Protein AF-A0A1X0NMA4-F1 (afdb_monomer)

Nearest PDB structures (foldseek):
  2ly4-assembly1_A  TM=5.877E-01  e=9.486E-01  Homo sapiens
  5jgh-assembly1_A  TM=3.731E-01  e=4.066E-01  Saccharomyces cerevisiae S288C
  1wz6-assembly1_A  TM=6.065E-01  e=4.879E+00  Mus musculus

Structure (mmCIF, N/CA/C/O backbone):
data_AF-A0A1X0NMA4-F1
#
_entry.id   AF-A0A1X0NMA4-F1
#
loop_
_atom_site.group_PDB
_atom_site.id
_atom_site.type_symbol
_atom_site.label_atom_id
_atom_site.label_alt_id
_atom_site.label_comp_id
_atom_site.label_asym_id
_atom_site.label_entity_id
_atom_site.label_seq_id
_atom_site.pdbx_PDB_ins_code
_atom_site.Cartn_x
_atom_site.Cartn_y
_atom_site.Cartn_z
_atom_site.occupancy
_atom_site.B_iso_or_equiv
_atom_site.auth_seq_id
_atom_site.auth_comp_id
_atom_site.auth_asym_id
_atom_site.auth_atom_id
_atom_site.pdbx_PDB_model_num
ATOM 1 N N . MET A 1 1 ? 23.410 25.773 -14.327 1.00 37.97 1 MET A N 1
ATOM 2 C CA . MET A 1 1 ? 23.371 25.741 -12.846 1.00 37.97 1 MET A CA 1
ATOM 3 C C . MET A 1 1 ? 21.932 25.473 -12.407 1.00 37.97 1 MET A C 1
ATOM 5 O O . MET A 1 1 ? 21.106 26.371 -12.487 1.00 37.97 1 MET A O 1
ATOM 9 N N . LEU A 1 2 ? 21.582 24.228 -12.065 1.00 38.81 2 LEU A N 1
ATOM 10 C CA . LEU A 1 2 ? 20.198 23.849 -11.746 1.00 38.81 2 LEU A CA 1
ATOM 11 C C . LEU A 1 2 ? 19.886 24.151 -10.273 1.00 38.81 2 LEU A C 1
ATOM 13 O O . LEU A 1 2 ? 20.413 23.504 -9.370 1.00 38.81 2 LEU A O 1
ATOM 17 N N . HIS A 1 3 ? 19.019 25.134 -10.025 1.00 36.06 3 HIS A N 1
ATOM 18 C CA . HIS A 1 3 ? 18.505 25.430 -8.690 1.00 36.06 3 HIS A CA 1
ATOM 19 C C . HIS A 1 3 ? 17.415 24.420 -8.313 1.00 36.06 3 HIS A C 1
ATOM 21 O O . HIS A 1 3 ? 16.258 24.543 -8.711 1.00 36.06 3 HIS A O 1
ATOM 27 N N . ILE A 1 4 ? 17.790 23.417 -7.518 1.00 45.12 4 ILE A N 1
ATOM 28 C CA . ILE A 1 4 ? 16.853 22.479 -6.895 1.00 45.12 4 ILE A CA 1
ATOM 29 C C . ILE A 1 4 ? 16.078 23.243 -5.813 1.00 45.12 4 ILE A C 1
ATOM 31 O O . ILE A 1 4 ? 16.543 23.421 -4.686 1.00 45.12 4 ILE A O 1
ATOM 35 N N . THR A 1 5 ? 14.886 23.725 -6.151 1.00 49.62 5 THR A N 1
ATOM 36 C CA . THR A 1 5 ? 13.964 24.348 -5.196 1.00 49.62 5 THR A CA 1
ATOM 37 C C . THR A 1 5 ? 13.186 23.261 -4.455 1.00 49.62 5 THR A C 1
ATOM 39 O O . THR A 1 5 ? 12.035 22.954 -4.751 1.00 49.62 5 THR A O 1
ATOM 42 N N . LEU A 1 6 ? 13.830 22.643 -3.458 1.00 47.62 6 LEU A N 1
ATOM 43 C CA . LEU A 1 6 ? 13.111 21.829 -2.475 1.00 47.62 6 LEU A CA 1
ATOM 44 C C . LEU A 1 6 ? 12.058 22.703 -1.764 1.00 47.62 6 LEU A C 1
ATOM 46 O O . LEU A 1 6 ? 12.319 23.885 -1.521 1.00 47.62 6 LEU A O 1
ATOM 50 N N . PRO A 1 7 ? 10.890 22.150 -1.383 1.00 51.78 7 PRO A N 1
ATOM 51 C CA . PRO A 1 7 ? 9.814 22.910 -0.757 1.00 51.78 7 PRO A CA 1
ATOM 52 C C . PRO A 1 7 ? 10.322 23.707 0.456 1.00 51.78 7 PRO A C 1
ATOM 54 O O . PRO A 1 7 ? 10.651 23.152 1.510 1.00 51.78 7 PRO A O 1
ATOM 57 N N . LEU A 1 8 ? 10.361 25.035 0.306 1.00 53.44 8 LEU A N 1
ATOM 58 C CA . LEU A 1 8 ? 10.879 26.018 1.272 1.00 53.44 8 LEU A CA 1
ATOM 59 C C . LEU A 1 8 ? 10.252 25.901 2.675 1.00 53.44 8 LEU A C 1
ATOM 61 O O . LEU A 1 8 ? 10.805 26.389 3.661 1.00 53.44 8 LEU A O 1
ATOM 65 N N . CYS A 1 9 ? 9.123 25.207 2.802 1.00 47.88 9 CYS A N 1
ATOM 66 C CA . CYS A 1 9 ? 8.351 25.093 4.033 1.00 47.88 9 CYS A CA 1
ATOM 67 C C . CYS A 1 9 ? 8.939 24.107 5.071 1.00 47.88 9 CYS A C 1
ATOM 69 O O . CYS A 1 9 ? 8.464 24.088 6.209 1.00 47.88 9 CYS A O 1
ATOM 71 N N . ASN A 1 10 ? 9.974 23.314 4.741 1.00 75.50 10 ASN A N 1
ATOM 72 C CA . ASN A 1 10 ? 10.597 22.364 5.688 1.00 75.50 10 ASN A CA 1
ATOM 73 C C . ASN A 1 10 ? 12.111 22.560 5.915 1.00 75.50 10 ASN A C 1
ATOM 75 O O . ASN A 1 10 ? 12.655 22.048 6.895 1.00 75.50 10 ASN A O 1
ATOM 79 N N . ALA A 1 11 ? 12.790 23.365 5.090 1.00 86.38 11 ALA A N 1
ATOM 80 C CA . ALA A 1 11 ? 14.243 23.559 5.171 1.00 86.38 11 ALA A CA 1
ATOM 81 C C . ALA A 1 11 ? 14.697 24.138 6.522 1.00 86.38 11 ALA A C 1
ATOM 83 O O . ALA A 1 11 ? 15.663 23.667 7.114 1.00 86.38 11 ALA A O 1
ATOM 84 N N . ARG A 1 12 ? 13.963 25.115 7.078 1.00 90.06 12 ARG A N 1
ATOM 85 C CA . ARG A 1 12 ? 14.312 25.730 8.374 1.00 90.06 12 ARG A CA 1
ATOM 86 C C . ARG A 1 12 ? 14.138 24.771 9.556 1.00 90.06 12 ARG A C 1
ATOM 88 O O . ARG A 1 12 ? 14.924 24.805 10.498 1.00 90.06 12 ARG A O 1
ATOM 95 N N . LYS A 1 13 ? 13.113 23.914 9.525 1.00 91.62 13 LYS A N 1
ATOM 96 C CA . LYS A 1 13 ? 12.886 22.896 10.567 1.00 91.62 13 LYS A CA 1
ATOM 97 C C . LYS A 1 13 ? 13.958 21.814 10.509 1.00 91.62 13 LYS A C 1
ATOM 99 O O . LYS A 1 13 ? 14.460 21.390 11.547 1.00 91.62 13 LYS A O 1
ATOM 104 N N . LEU A 1 14 ? 14.312 21.407 9.295 1.00 91.31 14 LEU A N 1
ATOM 105 C CA . LEU A 1 14 ? 15.374 20.454 9.029 1.00 91.31 14 LEU A CA 1
ATOM 106 C C . LEU A 1 14 ? 16.739 21.011 9.469 1.00 91.31 14 LEU A C 1
ATOM 108 O O . LEU A 1 14 ? 17.453 20.323 10.193 1.00 91.31 14 LEU A O 1
ATOM 112 N N . ALA A 1 15 ? 17.017 22.285 9.177 1.00 94.00 15 ALA A N 1
ATOM 113 C CA . ALA A 1 15 ? 18.184 23.010 9.677 1.00 94.00 15 ALA A CA 1
ATOM 114 C C . ALA A 1 15 ? 18.224 23.065 11.212 1.00 94.00 15 ALA A C 1
ATOM 116 O O . ALA A 1 15 ? 19.250 22.751 11.795 1.00 94.00 15 ALA A O 1
ATOM 117 N N . LEU A 1 16 ? 17.111 23.370 11.896 1.00 94.25 16 LEU A N 1
ATOM 118 C CA . LEU A 1 16 ? 17.063 23.357 13.368 1.00 94.25 16 LEU A CA 1
ATOM 119 C C . LEU A 1 16 ? 17.309 21.957 13.951 1.00 94.25 16 LEU A C 1
ATOM 121 O O . LEU A 1 16 ? 17.936 21.822 15.001 1.00 94.25 16 LEU A O 1
ATOM 125 N N . ARG A 1 17 ? 16.781 20.909 13.309 1.00 93.12 17 ARG A N 1
ATOM 126 C CA . ARG A 1 17 ? 17.003 19.522 13.739 1.00 93.12 17 ARG A CA 1
ATOM 127 C C . ARG A 1 17 ? 18.473 19.142 13.590 1.00 93.12 17 ARG A C 1
ATOM 129 O O . ARG A 1 17 ? 19.035 18.608 14.536 1.00 93.12 17 ARG A O 1
ATOM 136 N N . PHE A 1 18 ? 19.062 19.445 12.437 1.00 93.88 18 PHE A N 1
ATOM 137 C CA . PHE A 1 18 ? 20.479 19.220 12.170 1.00 93.88 18 PHE A CA 1
ATOM 138 C C . PHE A 1 18 ? 21.366 20.019 13.133 1.00 93.88 18 PHE A C 1
ATOM 140 O O . PHE A 1 18 ? 22.241 19.453 13.768 1.00 93.88 18 PHE A O 1
ATOM 147 N N . PHE A 1 19 ? 21.054 21.294 13.367 1.00 94.75 19 PHE A N 1
ATOM 148 C CA . PHE A 1 19 ? 21.778 22.140 14.315 1.00 94.75 19 PHE A CA 1
ATOM 149 C C . PHE A 1 19 ? 21.762 21.579 15.740 1.00 94.75 19 PHE A C 1
ATOM 151 O O . PHE A 1 19 ? 22.772 21.592 16.426 1.00 94.75 19 PHE A O 1
ATOM 158 N N . ARG A 1 20 ? 20.637 21.021 16.203 1.00 94.19 20 ARG A N 1
ATOM 159 C CA . ARG A 1 20 ? 20.593 20.338 17.509 1.00 94.19 20 ARG A CA 1
ATOM 160 C C . ARG A 1 20 ? 21.510 19.127 17.573 1.00 94.19 20 ARG A C 1
ATOM 162 O O . ARG A 1 20 ? 22.041 18.867 18.643 1.00 94.19 20 ARG A O 1
ATOM 169 N N . GLU A 1 21 ? 21.619 18.390 16.473 1.00 92.06 21 GLU A N 1
ATOM 170 C CA . GLU A 1 21 ? 22.503 17.232 16.341 1.00 92.06 21 GLU A CA 1
ATOM 171 C C . GLU A 1 21 ? 23.968 17.670 16.436 1.00 92.06 21 GLU A C 1
ATOM 173 O O . GLU A 1 21 ? 24.717 17.136 17.244 1.00 92.06 21 GLU A O 1
ATOM 178 N N . GLU A 1 22 ? 24.328 18.719 15.696 1.00 91.31 22 GLU A N 1
ATOM 179 C CA . GLU A 1 22 ? 25.667 19.317 15.679 1.00 91.31 22 GLU A CA 1
ATOM 180 C C . GLU A 1 22 ? 26.069 19.860 17.063 1.00 91.31 22 GLU A C 1
ATOM 182 O O . GLU A 1 22 ? 27.200 19.691 17.506 1.00 91.31 22 GLU A O 1
ATOM 187 N N . GLN A 1 23 ? 25.119 20.438 17.804 1.00 92.25 23 GLN A N 1
ATOM 188 C CA . GLN A 1 23 ? 25.353 20.985 19.144 1.00 92.25 23 GLN A CA 1
ATOM 189 C C . GLN A 1 23 ? 25.344 19.934 20.272 1.00 92.25 23 GLN A C 1
ATOM 191 O O . GLN A 1 23 ? 25.506 20.305 21.436 1.00 92.25 23 GLN A O 1
ATOM 196 N N . ARG A 1 24 ? 25.153 18.632 19.988 1.00 85.75 24 ARG A N 1
ATOM 197 C CA . ARG A 1 24 ? 25.143 17.589 21.040 1.00 85.75 24 ARG A CA 1
ATOM 198 C C . ARG A 1 24 ? 26.479 17.450 21.762 1.00 85.75 24 ARG A C 1
ATOM 200 O O . ARG A 1 24 ? 26.471 17.211 22.966 1.00 85.75 24 ARG A O 1
ATOM 207 N N . ASN A 1 25 ? 27.577 17.641 21.036 1.00 84.00 25 ASN A N 1
ATOM 208 C CA . ASN A 1 25 ? 28.943 17.487 21.541 1.00 84.00 25 ASN A CA 1
ATOM 209 C C . ASN A 1 25 ? 29.581 18.831 21.938 1.00 84.00 25 ASN A C 1
ATOM 211 O O . ASN A 1 25 ? 30.787 18.903 22.142 1.00 84.00 25 ASN A O 1
ATOM 215 N N . ASN A 1 26 ? 28.796 19.912 22.014 1.00 87.69 26 ASN A N 1
ATOM 216 C CA . ASN A 1 26 ? 29.319 21.223 22.384 1.00 87.69 26 ASN A CA 1
ATOM 217 C C . ASN A 1 26 ? 29.612 21.279 23.894 1.00 87.69 26 ASN A C 1
ATOM 219 O O . ASN A 1 26 ? 28.700 21.145 24.719 1.00 87.69 26 ASN A O 1
ATOM 223 N N . SER A 1 27 ? 30.875 21.536 24.243 1.00 87.00 27 SER A N 1
ATOM 224 C CA . SER A 1 27 ? 31.353 21.578 25.624 1.00 87.00 27 SER A CA 1
ATOM 225 C C . SER A 1 27 ? 30.714 22.671 26.474 1.00 87.00 27 SER A C 1
ATOM 227 O O . SER A 1 27 ? 30.411 22.429 27.639 1.00 87.00 27 SER A O 1
ATOM 229 N N . SER A 1 28 ? 30.386 23.820 25.876 1.00 87.38 28 SER A N 1
ATOM 230 C CA . SER A 1 28 ? 29.707 24.942 26.549 1.00 87.38 28 SER A CA 1
ATOM 231 C C . SER A 1 28 ? 28.303 24.600 27.062 1.00 87.38 28 SER A C 1
ATOM 233 O O . SER A 1 28 ? 27.737 25.319 27.883 1.00 87.38 28 SER A O 1
ATOM 235 N N . LEU A 1 29 ? 27.723 23.499 26.577 1.00 87.69 29 LEU A N 1
ATOM 236 C CA . LEU A 1 29 ? 26.419 23.017 27.005 1.00 87.69 29 LEU A CA 1
ATOM 237 C C . LEU A 1 29 ? 26.526 21.857 28.010 1.00 87.69 29 LEU A C 1
ATOM 239 O O . LEU A 1 29 ? 25.492 21.443 28.540 1.00 87.69 29 LEU A O 1
ATOM 243 N N . HIS A 1 30 ? 27.716 21.310 28.300 1.00 86.50 30 HIS A N 1
ATOM 244 C CA . HIS A 1 30 ? 27.872 20.279 29.336 1.00 86.50 30 HIS A CA 1
ATOM 245 C C . HIS A 1 30 ? 27.485 20.828 30.723 1.00 86.50 30 HIS A C 1
ATOM 247 O O . HIS A 1 30 ? 27.630 22.008 31.009 1.00 86.50 30 HIS A O 1
ATOM 253 N N . GLY A 1 31 ? 26.877 19.982 31.563 1.00 89.12 31 GLY A N 1
ATOM 254 C CA . GLY A 1 31 ? 26.350 20.376 32.881 1.00 89.12 31 GLY A CA 1
ATOM 255 C C . GLY A 1 31 ? 24.933 20.970 32.883 1.00 89.12 31 GLY A C 1
ATOM 256 O O . GLY A 1 31 ? 24.251 20.907 33.901 1.00 89.12 31 GLY A O 1
ATOM 257 N N . LEU A 1 32 ? 24.422 21.464 31.749 1.00 90.56 32 LEU A N 1
ATOM 258 C CA . LEU A 1 32 ? 23.052 21.988 31.672 1.00 90.56 32 LEU A CA 1
ATOM 259 C C . LEU A 1 32 ? 22.001 20.884 31.483 1.00 90.56 32 LEU A C 1
ATOM 261 O O . LEU A 1 32 ? 22.213 19.903 30.759 1.00 90.56 32 LEU A O 1
ATOM 265 N N . SER A 1 33 ? 20.807 21.092 32.051 1.00 94.25 33 SER A N 1
ATOM 266 C CA . SER A 1 33 ? 19.667 20.195 31.823 1.00 94.25 33 SER A CA 1
ATOM 267 C C . SER A 1 33 ? 19.241 20.188 30.348 1.00 94.25 33 SER A C 1
ATOM 269 O O . SER A 1 33 ? 19.369 21.185 29.629 1.00 94.25 33 SER A O 1
ATOM 271 N N . ALA A 1 34 ? 18.656 19.083 29.877 1.00 91.56 34 ALA A N 1
ATOM 272 C CA . ALA A 1 34 ? 18.196 18.955 28.488 1.00 91.56 34 ALA A CA 1
ATOM 273 C C . ALA A 1 34 ? 17.204 20.064 28.068 1.00 91.56 34 ALA A C 1
ATOM 275 O O . ALA A 1 34 ? 17.205 20.518 26.916 1.00 91.56 34 ALA A O 1
ATOM 276 N N . ALA A 1 35 ? 16.382 20.539 29.010 1.00 94.00 35 ALA A N 1
ATOM 277 C CA . ALA A 1 35 ? 15.451 21.639 28.789 1.00 94.00 35 ALA A CA 1
ATOM 278 C C . ALA A 1 35 ? 16.176 22.983 28.602 1.00 94.00 35 ALA A C 1
ATOM 280 O O . ALA A 1 35 ? 15.846 23.727 27.675 1.00 94.00 35 ALA A O 1
ATOM 281 N N . GLN A 1 36 ? 17.186 23.281 29.429 1.00 94.56 36 GLN A N 1
ATOM 282 C CA . GLN A 1 36 ? 18.015 24.486 29.297 1.00 94.56 36 GLN A CA 1
ATOM 283 C C . GLN A 1 36 ? 18.822 24.464 27.996 1.00 94.56 36 GLN A C 1
ATOM 285 O O . GLN A 1 36 ? 18.745 25.423 27.227 1.00 94.56 36 GLN A O 1
ATOM 290 N N . LYS A 1 37 ? 19.469 23.334 27.674 1.00 93.94 37 LYS A N 1
ATOM 291 C CA . LYS A 1 37 ? 20.156 23.111 26.389 1.00 93.94 37 LYS A CA 1
ATOM 292 C C . LYS A 1 37 ? 19.244 23.428 25.209 1.00 93.94 37 LYS A C 1
ATOM 294 O O . LYS A 1 37 ? 19.591 24.196 24.320 1.00 93.94 37 LYS A O 1
ATOM 299 N N . SER A 1 38 ? 18.020 22.903 25.234 1.00 92.38 38 SER A N 1
ATOM 300 C CA . SER A 1 38 ? 17.036 23.140 24.174 1.00 92.38 38 SER A CA 1
ATOM 301 C C . SER A 1 38 ? 16.634 24.612 24.036 1.00 92.38 38 SER A C 1
ATOM 303 O O . SER A 1 38 ? 16.360 25.058 22.920 1.00 92.38 38 SER A O 1
ATOM 305 N N . LYS A 1 39 ? 16.564 25.368 25.140 1.00 95.62 39 LYS A N 1
ATOM 306 C CA . LYS A 1 39 ? 16.277 26.812 25.120 1.00 95.62 39 LYS A CA 1
ATOM 307 C C . LYS A 1 39 ? 17.453 27.595 24.533 1.00 95.62 39 LYS A C 1
ATOM 309 O O . LYS A 1 39 ? 17.235 28.399 23.630 1.00 95.62 39 LYS A O 1
ATOM 314 N N . ILE A 1 40 ? 18.674 27.306 24.981 1.00 95.12 40 ILE A N 1
ATOM 315 C CA . ILE A 1 40 ? 19.898 27.970 24.514 1.00 95.12 40 ILE A CA 1
ATOM 316 C C . ILE A 1 40 ? 20.131 27.687 23.029 1.00 95.12 40 ILE A C 1
ATOM 318 O O . ILE A 1 40 ? 20.239 28.627 22.251 1.00 95.12 40 ILE A O 1
ATOM 322 N N . ILE A 1 41 ? 20.058 26.424 22.592 1.00 94.31 41 ILE A N 1
ATOM 323 C CA . ILE A 1 41 ? 20.211 26.050 21.175 1.00 94.31 41 ILE A CA 1
ATOM 324 C C . ILE A 1 41 ? 19.165 26.755 20.301 1.00 94.31 41 ILE A C 1
ATOM 326 O O . ILE A 1 41 ? 19.473 27.223 19.208 1.00 94.31 41 ILE A O 1
ATOM 330 N N . LYS A 1 42 ? 17.913 26.876 20.769 1.00 94.81 42 LYS A N 1
ATOM 331 C CA . LYS A 1 42 ? 16.883 27.641 20.044 1.00 94.81 42 LYS A CA 1
ATOM 332 C C . LYS A 1 42 ? 17.222 29.130 19.962 1.00 94.81 42 LYS A C 1
ATOM 334 O O . LYS A 1 42 ? 16.908 29.734 18.940 1.00 94.81 42 LYS A O 1
ATOM 339 N N . LYS A 1 43 ? 17.796 29.718 21.017 1.00 95.88 43 LYS A N 1
ATOM 340 C CA . LYS A 1 43 ? 18.230 31.122 21.033 1.00 95.88 43 LYS A CA 1
ATOM 341 C C . LYS A 1 43 ? 19.376 31.331 20.041 1.00 95.88 43 LYS A C 1
ATOM 343 O O . LYS A 1 43 ? 19.222 32.155 19.150 1.00 95.88 43 LYS A O 1
ATOM 348 N N . MET A 1 44 ? 20.417 30.499 20.106 1.00 94.69 44 MET A N 1
ATOM 349 C CA . MET A 1 44 ? 21.542 30.511 19.162 1.00 94.69 44 MET A CA 1
ATOM 350 C C . MET A 1 44 ? 21.059 30.384 17.715 1.00 94.69 44 MET A C 1
ATOM 352 O O . MET A 1 44 ? 21.389 31.207 16.876 1.00 94.69 44 MET A O 1
ATOM 356 N N . PHE A 1 45 ? 20.172 29.424 17.436 1.00 94.94 45 PHE A N 1
ATOM 357 C CA . PHE A 1 45 ? 19.615 29.229 16.095 1.00 94.94 45 PHE A CA 1
ATOM 358 C C . PHE A 1 45 ? 18.812 30.435 15.577 1.00 94.94 45 PHE A C 1
ATOM 360 O O . PHE A 1 45 ? 18.730 30.656 14.373 1.00 94.94 45 PHE A O 1
ATOM 367 N N . ARG A 1 46 ? 18.168 31.206 16.462 1.00 94.81 46 ARG A N 1
ATOM 368 C CA . ARG A 1 46 ? 17.461 32.439 16.074 1.00 94.81 46 ARG A CA 1
ATOM 369 C C . ARG A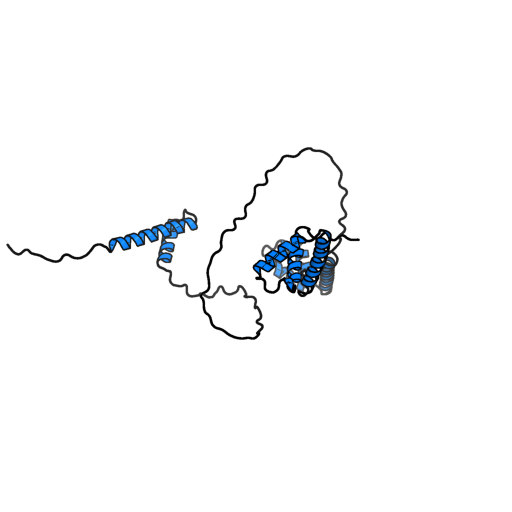 1 46 ? 18.416 33.602 15.817 1.00 94.81 46 ARG A C 1
ATOM 371 O O . ARG A 1 46 ? 18.043 34.485 15.058 1.00 94.81 46 ARG A O 1
ATOM 378 N N . GLN A 1 47 ? 19.581 33.592 16.459 1.00 95.25 47 GLN A N 1
ATOM 379 C CA . GLN A 1 47 ? 20.618 34.616 16.334 1.00 95.25 47 GLN A CA 1
ATOM 380 C C . GLN A 1 47 ? 21.545 34.393 15.131 1.00 95.25 47 GLN A C 1
ATOM 382 O O . GLN A 1 47 ? 22.320 35.284 14.810 1.00 95.25 47 GLN A O 1
ATOM 387 N N . LEU A 1 48 ? 21.463 33.240 14.458 1.00 94.19 48 LEU A N 1
ATOM 388 C CA . LEU A 1 48 ? 22.224 32.979 13.235 1.00 94.19 48 LEU A CA 1
ATOM 389 C C . LEU A 1 48 ? 21.894 34.012 12.148 1.00 94.19 48 LEU A C 1
ATOM 391 O O . LEU A 1 48 ? 20.719 34.269 11.862 1.00 94.19 48 LEU A O 1
ATOM 395 N N . GLY A 1 49 ? 22.937 34.551 11.513 1.00 94.62 49 GLY A N 1
ATOM 396 C CA . GLY A 1 49 ? 22.804 35.446 10.368 1.00 94.62 49 GLY A CA 1
ATOM 397 C C . GLY A 1 49 ? 22.216 34.740 9.142 1.00 94.62 49 GLY A C 1
ATOM 398 O O . GLY A 1 49 ? 22.135 33.512 9.080 1.00 94.62 49 GLY A O 1
ATOM 399 N N . ALA A 1 50 ? 21.805 35.514 8.134 1.00 92.25 50 ALA A N 1
ATOM 400 C CA . ALA A 1 50 ? 21.218 34.963 6.908 1.00 92.25 50 ALA A CA 1
ATOM 401 C C . ALA A 1 50 ? 22.184 34.013 6.170 1.00 92.25 50 ALA A C 1
ATOM 403 O O . ALA A 1 50 ? 21.775 32.925 5.762 1.00 92.25 50 ALA A O 1
ATOM 404 N N . SER A 1 51 ? 23.467 34.386 6.087 1.00 93.69 51 SER A N 1
ATOM 405 C CA . SER A 1 51 ? 24.522 33.567 5.471 1.00 93.69 51 SER A CA 1
ATOM 406 C C . SER A 1 51 ? 24.698 32.221 6.187 1.00 93.69 51 SER A C 1
ATOM 408 O O . SER A 1 51 ? 24.583 31.161 5.565 1.00 93.69 51 SER A O 1
ATOM 410 N N . ASP A 1 52 ? 24.860 32.247 7.514 1.00 93.81 52 ASP A N 1
ATOM 411 C CA . ASP A 1 52 ? 25.027 31.037 8.330 1.00 93.81 52 ASP A CA 1
ATOM 412 C C . ASP A 1 52 ? 23.798 30.134 8.262 1.00 93.81 52 ASP A C 1
ATOM 414 O O . ASP A 1 52 ? 23.907 28.908 8.191 1.00 93.81 52 ASP A O 1
ATOM 418 N N . MET A 1 53 ? 22.607 30.735 8.238 1.00 94.94 53 MET A N 1
ATOM 419 C CA . MET A 1 53 ? 21.354 30.011 8.070 1.00 94.94 53 MET A CA 1
ATOM 420 C C . MET A 1 53 ? 21.279 29.282 6.729 1.00 94.94 53 MET A C 1
ATOM 422 O O . MET A 1 53 ? 20.764 28.163 6.682 1.00 94.94 53 MET A O 1
ATOM 426 N N . ASP A 1 54 ? 21.771 29.874 5.644 1.00 92.06 54 ASP A N 1
ATOM 427 C CA . ASP A 1 54 ? 21.774 29.233 4.331 1.00 92.06 54 ASP A CA 1
ATOM 428 C C . ASP A 1 54 ? 22.850 28.151 4.220 1.00 92.06 54 ASP A C 1
ATOM 430 O O . ASP A 1 54 ? 22.564 27.058 3.720 1.00 92.06 54 ASP A O 1
ATOM 434 N N . ALA A 1 55 ? 24.041 28.380 4.780 1.00 94.06 55 ALA A N 1
ATOM 435 C CA . ALA A 1 55 ? 25.059 27.342 4.930 1.00 94.06 55 ALA A CA 1
ATOM 436 C C . ALA A 1 55 ? 24.523 26.148 5.740 1.00 94.06 55 ALA A C 1
ATOM 438 O O . ALA A 1 55 ? 24.678 24.989 5.343 1.00 94.06 55 ALA A O 1
ATOM 439 N N . LEU A 1 56 ? 23.806 26.418 6.834 1.00 94.81 56 LEU A N 1
ATOM 440 C CA . LEU A 1 56 ? 23.174 25.401 7.665 1.00 94.81 56 LEU A CA 1
ATOM 441 C C . LEU A 1 56 ? 22.079 24.636 6.914 1.00 94.81 56 LEU A C 1
ATOM 443 O O . LEU A 1 56 ? 22.004 23.418 7.043 1.00 94.81 56 LEU A O 1
ATOM 447 N N . LYS A 1 57 ? 21.253 25.301 6.095 1.00 93.75 57 LYS A N 1
ATOM 448 C CA . LYS A 1 57 ? 20.260 24.616 5.246 1.00 93.75 57 LYS A CA 1
ATOM 449 C C . LYS A 1 57 ? 20.925 23.682 4.234 1.00 93.75 57 LYS A C 1
ATOM 451 O O . LYS A 1 57 ? 20.444 22.564 4.073 1.00 93.75 57 LYS A O 1
ATOM 456 N N . ARG A 1 58 ? 22.017 24.107 3.583 1.00 90.94 58 ARG A N 1
ATOM 457 C CA . ARG A 1 58 ? 22.762 23.270 2.622 1.00 90.94 58 ARG A CA 1
ATOM 458 C C . ARG A 1 58 ? 23.348 22.033 3.301 1.00 90.94 58 ARG A C 1
ATOM 460 O O . ARG A 1 58 ? 23.101 20.919 2.848 1.00 90.94 58 ARG A O 1
ATOM 467 N N . ARG A 1 59 ? 24.046 22.218 4.428 1.00 92.38 59 ARG A N 1
ATOM 468 C CA . ARG A 1 59 ? 24.615 21.105 5.209 1.00 92.38 59 ARG A CA 1
ATOM 469 C C . ARG A 1 59 ? 23.532 20.169 5.734 1.00 92.38 59 ARG A C 1
ATOM 471 O O . ARG A 1 59 ? 23.672 18.956 5.639 1.00 92.38 59 ARG A O 1
ATOM 478 N N . ALA A 1 60 ? 22.422 20.718 6.219 1.00 92.50 60 ALA A N 1
ATOM 479 C CA . ALA A 1 60 ? 21.319 19.914 6.714 1.00 92.50 60 ALA A CA 1
ATOM 480 C C . ALA A 1 60 ? 20.648 19.103 5.591 1.00 92.50 60 ALA A C 1
ATOM 482 O O . ALA A 1 60 ? 20.308 17.94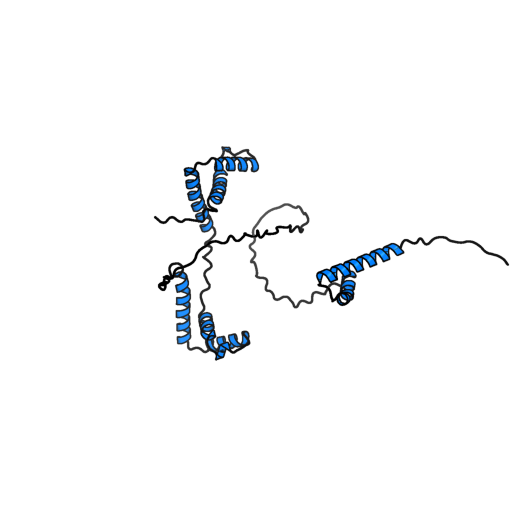3 5.812 1.00 92.50 60 ALA A O 1
ATOM 483 N N . ALA A 1 61 ? 20.479 19.675 4.393 1.00 88.25 61 ALA A N 1
ATOM 484 C CA . ALA A 1 61 ? 19.963 18.950 3.232 1.00 88.25 61 ALA A CA 1
ATOM 485 C C . ALA A 1 61 ? 20.894 17.796 2.828 1.00 88.25 61 ALA A C 1
ATOM 487 O O . ALA A 1 61 ? 20.422 16.680 2.633 1.00 88.25 61 ALA A O 1
ATOM 488 N N . ALA A 1 62 ? 22.210 18.032 2.796 1.00 86.88 62 ALA A N 1
ATOM 489 C CA . ALA A 1 62 ? 23.195 16.979 2.552 1.00 86.88 62 ALA A CA 1
ATOM 490 C C . ALA A 1 62 ? 23.147 15.885 3.634 1.00 86.88 62 ALA A C 1
ATOM 492 O O . ALA A 1 62 ? 23.119 14.703 3.312 1.00 86.88 62 ALA A O 1
ATOM 493 N N . TRP A 1 63 ? 23.052 16.265 4.912 1.00 87.62 63 TRP A N 1
ATOM 494 C CA . TRP A 1 63 ? 22.919 15.328 6.033 1.00 87.62 63 TRP A CA 1
ATOM 495 C C . TRP A 1 63 ? 21.629 14.504 5.977 1.00 87.62 63 TRP A C 1
ATOM 497 O O . TRP A 1 63 ? 21.596 13.341 6.375 1.00 87.62 63 TRP A O 1
ATOM 507 N N . GLU A 1 64 ? 20.535 15.087 5.495 1.00 85.44 64 GLU A N 1
ATOM 508 C CA . GLU A 1 64 ? 19.295 14.341 5.329 1.00 85.44 64 GLU A CA 1
ATOM 509 C C . GLU A 1 64 ? 19.351 13.398 4.127 1.00 85.44 64 GLU A C 1
ATOM 511 O O . GLU A 1 64 ? 18.895 12.262 4.248 1.00 85.44 64 GLU A O 1
ATOM 516 N N . ALA A 1 65 ? 19.992 13.814 3.032 1.00 80.56 65 ALA A N 1
ATOM 517 C CA . ALA A 1 65 ? 20.250 12.967 1.875 1.00 80.56 65 ALA A CA 1
ATOM 518 C C . ALA A 1 65 ? 21.154 11.774 2.227 1.00 80.56 65 ALA A C 1
ATOM 520 O O . ALA A 1 65 ? 20.832 10.645 1.866 1.00 80.56 65 ALA A O 1
ATOM 521 N N . THR A 1 66 ? 22.228 11.974 3.003 1.00 79.56 66 THR A N 1
ATOM 522 C CA . THR A 1 66 ? 23.078 10.862 3.462 1.00 79.56 66 THR A CA 1
ATOM 523 C C . THR A 1 66 ? 22.327 9.938 4.408 1.00 79.56 66 THR A C 1
ATOM 525 O O . THR A 1 66 ? 22.479 8.724 4.315 1.00 79.56 66 THR A O 1
ATOM 528 N N . ARG A 1 67 ? 21.466 10.470 5.280 1.00 78.44 67 ARG A N 1
ATOM 529 C CA . ARG A 1 67 ? 20.655 9.661 6.197 1.00 78.44 67 ARG A CA 1
ATOM 530 C C . ARG A 1 67 ? 19.560 8.864 5.486 1.00 78.44 67 ARG A C 1
ATOM 532 O O . ARG A 1 67 ? 19.278 7.745 5.899 1.00 78.44 67 ARG A O 1
ATOM 539 N N . LEU A 1 68 ? 18.957 9.422 4.438 1.00 64.62 68 LEU A N 1
ATOM 540 C CA . LEU A 1 68 ? 18.027 8.709 3.558 1.00 64.62 68 LEU A CA 1
ATOM 541 C C . LEU A 1 68 ? 18.749 7.694 2.660 1.00 64.62 68 LEU A C 1
ATOM 543 O O . LEU A 1 68 ? 18.165 6.670 2.330 1.00 64.62 68 LEU A O 1
ATOM 547 N N . GLY A 1 69 ? 20.015 7.941 2.312 1.00 55.75 69 GLY A N 1
ATOM 548 C CA . GLY A 1 69 ? 20.865 6.983 1.598 1.00 55.75 69 GLY A CA 1
ATOM 549 C C . GLY A 1 69 ? 21.432 5.859 2.478 1.00 55.75 69 GLY A C 1
ATOM 550 O O . GLY A 1 69 ? 21.685 4.772 1.977 1.00 55.75 69 GLY A O 1
ATOM 551 N N . HIS A 1 70 ? 21.609 6.094 3.786 1.00 49.53 70 HIS A N 1
ATOM 552 C CA . HIS A 1 70 ? 22.080 5.093 4.761 1.00 49.53 70 HIS A CA 1
ATOM 553 C C . HIS A 1 70 ? 20.948 4.309 5.437 1.00 49.53 70 HIS A C 1
ATOM 555 O O . HIS A 1 70 ? 21.198 3.258 6.029 1.00 49.53 70 HIS A O 1
ATOM 561 N N . SER A 1 71 ? 19.691 4.759 5.348 1.00 46.66 71 SER A N 1
ATOM 562 C CA . SER A 1 71 ? 18.599 3.789 5.365 1.00 46.66 71 SER A CA 1
ATOM 563 C C . SER A 1 71 ? 18.716 3.021 4.060 1.00 46.66 71 SER A C 1
ATOM 565 O O . SER A 1 71 ? 18.549 3.640 3.014 1.00 46.66 71 SER A O 1
ATOM 567 N N . ALA A 1 72 ? 19.075 1.733 4.146 1.00 47.03 72 ALA A N 1
ATOM 568 C CA . ALA A 1 72 ? 19.206 0.803 3.022 1.00 47.03 72 ALA A CA 1
ATOM 569 C C . ALA A 1 72 ? 18.277 1.198 1.869 1.00 47.03 72 ALA A C 1
ATOM 571 O O . ALA A 1 72 ? 17.112 1.485 2.170 1.00 47.03 72 ALA A O 1
ATOM 572 N N . PRO A 1 73 ? 18.769 1.237 0.614 1.00 46.38 73 PRO A N 1
ATOM 573 C CA . PRO A 1 73 ? 18.048 1.806 -0.513 1.00 46.38 73 PRO A CA 1
ATOM 574 C C . PRO A 1 73 ? 16.623 1.281 -0.471 1.00 46.38 73 PRO A C 1
ATOM 576 O O . PRO A 1 73 ? 16.362 0.101 -0.710 1.00 46.38 73 PRO A O 1
ATOM 579 N N . VAL A 1 74 ? 15.686 2.149 -0.091 1.00 50.94 74 VAL A N 1
ATOM 580 C CA . VAL A 1 74 ? 14.282 1.880 -0.343 1.00 50.94 74 VAL A CA 1
ATOM 581 C C . VAL A 1 74 ? 14.180 2.100 -1.833 1.00 50.94 74 VAL A C 1
ATOM 583 O O . VAL A 1 74 ? 13.912 3.211 -2.285 1.00 50.94 74 VAL A O 1
ATOM 586 N N . GLU A 1 75 ? 14.512 1.037 -2.571 1.00 48.81 75 GLU A N 1
ATOM 587 C CA . GLU A 1 75 ? 14.260 0.883 -3.992 1.00 48.81 75 GLU A CA 1
ATOM 588 C C . GLU A 1 75 ? 12.941 1.598 -4.286 1.00 48.81 75 GLU A C 1
ATOM 590 O O . GLU A 1 75 ? 11.941 1.301 -3.609 1.00 48.81 75 GLU A O 1
ATOM 595 N N . PRO A 1 76 ? 12.927 2.592 -5.193 1.00 53.84 76 PRO A N 1
ATOM 596 C CA . PRO A 1 76 ? 11.717 3.340 -5.492 1.00 53.84 76 PRO A CA 1
ATOM 597 C C . PRO A 1 76 ? 10.683 2.306 -5.891 1.00 53.84 76 PRO A C 1
ATOM 599 O O . PRO A 1 76 ? 10.875 1.717 -6.944 1.00 53.84 76 PRO A O 1
ATOM 602 N N . LYS A 1 77 ? 9.693 2.020 -5.014 1.00 50.12 77 LYS A N 1
ATOM 603 C CA . LYS A 1 77 ? 8.759 0.874 -5.091 1.00 50.12 77 LYS A CA 1
ATOM 604 C C . LYS A 1 77 ? 8.718 0.339 -6.515 1.00 50.12 77 LYS A C 1
ATOM 606 O O . LYS A 1 77 ? 7.964 0.903 -7.313 1.00 50.12 77 LYS A O 1
ATOM 611 N N . ARG A 1 78 ? 9.575 -0.647 -6.840 1.00 57.12 78 ARG A N 1
ATOM 612 C CA . ARG A 1 78 ? 9.685 -1.130 -8.219 1.00 57.12 78 ARG A CA 1
ATOM 613 C C . ARG A 1 78 ? 8.267 -1.495 -8.610 1.00 57.12 78 ARG A C 1
ATOM 615 O O . ARG A 1 78 ? 7.621 -2.297 -7.925 1.00 57.12 78 ARG A O 1
ATOM 622 N N . ARG A 1 79 ? 7.707 -0.772 -9.582 1.00 62.97 79 ARG A N 1
ATOM 623 C CA . ARG A 1 79 ? 6.383 -1.117 -10.087 1.00 62.97 79 ARG A CA 1
ATOM 624 C C . ARG A 1 79 ? 6.532 -2.552 -10.569 1.00 62.97 79 ARG A C 1
ATOM 626 O O . ARG A 1 79 ? 7.524 -2.862 -11.217 1.00 62.97 79 ARG A O 1
ATOM 633 N N . ARG A 1 80 ? 5.628 -3.425 -10.120 1.00 73.56 80 ARG A N 1
ATOM 634 C CA . ARG A 1 80 ? 5.714 -4.856 -10.415 1.00 73.56 80 ARG A CA 1
ATOM 635 C C . ARG A 1 80 ? 5.863 -5.023 -11.924 1.00 73.56 80 ARG A C 1
ATOM 637 O O . ARG A 1 80 ? 5.111 -4.386 -12.664 1.00 73.56 80 ARG A O 1
ATOM 644 N N . GLU A 1 81 ? 6.846 -5.818 -12.326 1.00 84.69 81 GLU A N 1
ATOM 645 C CA . GLU A 1 81 ? 7.037 -6.224 -13.715 1.00 84.69 81 GLU A CA 1
ATOM 646 C C . GLU A 1 81 ? 5.724 -6.818 -14.222 1.00 84.69 81 GLU A C 1
ATOM 648 O O . GLU A 1 81 ? 5.063 -7.589 -13.520 1.00 84.69 81 GLU A O 1
ATOM 653 N N . VAL A 1 82 ? 5.302 -6.383 -15.406 1.00 90.88 82 VAL A N 1
ATOM 654 C CA . VAL A 1 82 ? 4.078 -6.891 -16.018 1.00 90.88 82 VAL A CA 1
ATOM 655 C C . VAL A 1 82 ? 4.376 -8.305 -16.488 1.00 90.88 82 VAL A C 1
ATOM 657 O O . VAL A 1 82 ? 5.300 -8.509 -17.268 1.00 90.88 82 VAL A O 1
ATOM 660 N N . THR A 1 83 ? 3.607 -9.287 -16.021 1.00 93.88 83 THR A N 1
ATOM 661 C CA . THR A 1 83 ? 3.786 -10.673 -16.473 1.00 93.88 83 THR A CA 1
ATOM 662 C C . THR A 1 83 ? 3.174 -10.878 -17.867 1.00 93.88 83 THR A C 1
ATOM 664 O O . THR A 1 83 ? 2.234 -10.160 -18.232 1.00 93.88 83 THR A O 1
ATOM 667 N N . PRO A 1 84 ? 3.634 -11.876 -18.649 1.00 95.88 84 PRO A N 1
ATOM 668 C CA . PRO A 1 84 ? 3.055 -12.168 -19.965 1.00 95.88 84 PRO A CA 1
ATOM 669 C C . PRO A 1 84 ? 1.547 -12.450 -19.888 1.00 95.88 84 PRO A C 1
ATOM 671 O O . PRO A 1 84 ? 0.769 -11.954 -20.705 1.00 95.88 84 PRO A O 1
ATOM 674 N N . TYR A 1 85 ? 1.116 -13.180 -18.852 1.00 95.88 85 TYR A N 1
ATOM 675 C CA . TYR A 1 85 ? -0.298 -13.463 -18.610 1.00 95.88 85 TYR A CA 1
ATOM 676 C C . TYR A 1 85 ? -1.096 -12.205 -18.250 1.00 95.88 85 TYR A C 1
ATOM 678 O O . TYR A 1 85 ? -2.208 -12.034 -18.735 1.00 95.88 85 TYR A O 1
ATOM 686 N N . GLU A 1 86 ? -0.551 -11.290 -17.443 1.00 94.75 86 GLU A N 1
ATOM 687 C CA . GLU A 1 86 ? -1.232 -10.028 -17.124 1.00 94.75 86 GLU A CA 1
ATOM 688 C C . GLU A 1 86 ? -1.429 -9.140 -18.355 1.00 94.75 86 GLU A C 1
ATOM 690 O O . GLU A 1 86 ? -2.454 -8.460 -18.470 1.00 94.75 86 GLU A O 1
ATOM 695 N N . LEU A 1 87 ? -0.448 -9.124 -19.260 1.00 95.00 87 LEU A N 1
ATOM 696 C CA . LEU A 1 87 ? -0.543 -8.398 -20.522 1.00 95.00 87 LEU A CA 1
ATOM 697 C C . LEU A 1 87 ? -1.637 -9.011 -21.403 1.00 95.00 87 LEU A C 1
ATOM 699 O O . LEU A 1 87 ? -2.556 -8.298 -21.805 1.00 95.00 87 LEU A O 1
ATOM 703 N N . PHE A 1 88 ? -1.609 -10.333 -21.586 1.00 95.94 88 PHE A N 1
ATOM 704 C CA . PHE A 1 88 ? -2.645 -11.076 -22.306 1.00 95.94 88 PHE A CA 1
ATOM 705 C C . PHE A 1 88 ? -4.043 -10.866 -21.702 1.00 95.94 88 PHE A C 1
ATOM 707 O O . PHE A 1 88 ? -4.998 -10.560 -22.412 1.00 95.94 88 PHE A O 1
ATOM 714 N N . PHE A 1 89 ? -4.167 -10.956 -20.376 1.00 95.50 89 PHE A N 1
ATOM 715 C CA . PHE A 1 89 ? -5.425 -10.754 -19.662 1.00 95.50 89 PHE A CA 1
ATOM 716 C C . PHE A 1 89 ? -6.017 -9.371 -19.938 1.00 95.50 89 PHE A C 1
ATOM 718 O O . PHE A 1 89 ? -7.221 -9.258 -20.158 1.00 95.50 89 PHE A O 1
ATOM 725 N N . LYS A 1 90 ? -5.184 -8.320 -19.945 1.00 94.75 90 LYS A N 1
ATOM 726 C CA . LYS A 1 90 ? -5.611 -6.949 -20.263 1.00 94.75 90 LYS A CA 1
ATOM 727 C C . LYS A 1 90 ? -6.030 -6.803 -21.723 1.00 94.75 90 LYS A C 1
ATOM 729 O O . LYS A 1 90 ? -7.045 -6.164 -21.980 1.00 94.75 90 LYS A O 1
ATOM 734 N N . GLU A 1 91 ? -5.289 -7.401 -22.653 1.00 94.00 91 GLU A N 1
ATOM 735 C CA . GLU A 1 91 ? -5.627 -7.388 -24.082 1.00 94.00 91 GLU A CA 1
ATOM 736 C C . GLU A 1 91 ? -6.976 -8.069 -24.353 1.00 94.00 91 GLU A C 1
ATOM 738 O O . GLU A 1 91 ? -7.778 -7.559 -25.128 1.00 94.00 91 GLU A O 1
ATOM 743 N N . GLN A 1 92 ? -7.290 -9.165 -23.658 1.00 94.94 92 GLN A N 1
ATOM 744 C CA . GLN A 1 92 ? -8.549 -9.892 -23.852 1.00 94.94 92 GLN A CA 1
ATOM 745 C C . GLN A 1 92 ? -9.781 -9.227 -23.214 1.00 94.94 92 GLN A C 1
ATOM 747 O O . GLN A 1 92 ? -10.897 -9.713 -23.399 1.00 94.94 92 GLN A O 1
ATOM 752 N N . GLN A 1 93 ? -9.636 -8.113 -22.487 1.00 90.31 93 GLN A N 1
ATOM 753 C CA . GLN A 1 93 ? -10.793 -7.401 -21.924 1.00 90.31 93 GLN A CA 1
ATOM 754 C C . GLN A 1 93 ? -11.653 -6.711 -22.987 1.00 90.31 93 GLN A C 1
ATOM 756 O O . GLN A 1 93 ? -12.833 -6.479 -22.740 1.00 90.31 93 GLN A O 1
ATOM 761 N N . SER A 1 94 ? -11.088 -6.396 -24.155 1.00 91.81 94 SER A N 1
ATOM 762 C CA . SER A 1 94 ? -11.836 -5.839 -25.288 1.00 91.81 94 SER A CA 1
ATOM 763 C C . SER A 1 94 ? -12.540 -6.913 -26.122 1.00 91.81 94 SER A C 1
ATOM 765 O O . SER A 1 94 ? -13.402 -6.585 -26.933 1.00 91.81 94 SER A O 1
ATOM 767 N N . ASN A 1 95 ? -12.213 -8.194 -25.919 1.00 92.44 95 ASN A N 1
ATOM 768 C CA . ASN A 1 95 ? -12.816 -9.294 -26.658 1.00 92.44 95 ASN A CA 1
ATOM 769 C C . ASN A 1 95 ? -14.231 -9.582 -26.115 1.00 92.44 95 ASN A C 1
ATOM 771 O O . ASN A 1 95 ? -14.361 -10.052 -24.976 1.00 92.44 95 ASN A O 1
ATOM 775 N N . PRO A 1 96 ? -15.303 -9.375 -26.906 1.00 92.00 96 PRO A N 1
ATOM 776 C CA . PRO A 1 96 ? -16.677 -9.535 -26.430 1.00 92.00 96 PRO A CA 1
ATOM 777 C C . PRO A 1 96 ? -16.992 -10.970 -25.979 1.00 92.00 96 PRO A C 1
ATOM 779 O O . PRO A 1 96 ? -17.803 -11.161 -25.075 1.00 92.00 96 PRO A O 1
ATOM 782 N N . SER A 1 97 ? -16.313 -11.984 -26.530 1.00 91.12 97 SER A N 1
ATOM 783 C CA . SER A 1 97 ? -16.513 -13.400 -26.163 1.00 91.12 97 SER A CA 1
ATOM 784 C C . SER A 1 97 ? -16.002 -13.765 -24.759 1.00 91.12 97 SER A C 1
ATOM 786 O O . SER A 1 97 ? -16.396 -14.786 -24.188 1.00 91.12 97 SER A O 1
ATOM 788 N N . ILE A 1 98 ? -15.121 -12.934 -24.199 1.00 91.56 98 ILE A N 1
ATOM 789 C CA . ILE A 1 98 ? -14.554 -13.081 -22.856 1.00 91.56 98 ILE A CA 1
ATOM 790 C C . ILE A 1 98 ? -15.172 -12.049 -21.909 1.00 91.56 98 ILE A C 1
ATOM 792 O O . ILE A 1 98 ? -15.519 -12.370 -20.770 1.00 91.56 98 ILE A O 1
ATOM 796 N N . ALA A 1 99 ? -15.338 -10.812 -22.378 1.00 90.81 99 ALA A N 1
ATOM 797 C CA . ALA A 1 99 ? -15.893 -9.713 -21.601 1.00 90.81 99 ALA A CA 1
ATOM 798 C C . ALA A 1 99 ? -17.366 -9.929 -21.218 1.00 90.81 99 ALA A C 1
ATOM 800 O O . ALA A 1 99 ? -17.776 -9.475 -20.147 1.00 90.81 99 ALA A O 1
ATOM 801 N N . SER A 1 100 ? -18.133 -10.662 -22.033 1.00 93.75 100 SER A N 1
ATOM 802 C CA . SER A 1 100 ? -19.538 -11.002 -21.760 1.00 93.75 100 SER A CA 1
ATOM 803 C C . SER A 1 100 ? -19.730 -11.991 -20.604 1.00 93.75 100 SER A C 1
ATOM 805 O O . SER A 1 100 ? -20.818 -12.069 -20.038 1.00 93.75 100 SER A O 1
ATOM 807 N N . ILE A 1 101 ? -18.688 -12.723 -20.191 1.00 92.94 101 ILE A N 1
ATOM 808 C CA . ILE A 1 101 ? -18.784 -13.706 -19.105 1.00 92.94 101 ILE A CA 1
ATOM 809 C C . ILE A 1 101 ? -18.963 -12.968 -17.775 1.00 92.94 101 ILE A C 1
ATOM 811 O O . ILE A 1 101 ? -18.008 -12.396 -17.251 1.00 92.94 101 ILE A O 1
ATOM 815 N N . GLN A 1 102 ? -20.167 -13.001 -17.200 1.00 93.25 102 GLN A N 1
ATOM 816 C CA . GLN A 1 102 ? -20.512 -12.242 -15.990 1.00 93.25 102 GLN A CA 1
ATOM 817 C C . GLN A 1 102 ? -19.684 -12.644 -14.759 1.00 93.25 102 GLN A C 1
ATOM 819 O O . GLN A 1 102 ? -19.305 -11.785 -13.966 1.00 93.25 102 GLN A O 1
ATOM 824 N N . SER A 1 103 ? -19.380 -13.938 -14.600 1.00 96.88 103 SER A N 1
ATOM 825 C CA . SER A 1 103 ? -18.609 -14.440 -13.457 1.00 96.88 103 SER A CA 1
ATOM 826 C C . SER A 1 103 ? -17.103 -14.199 -13.644 1.00 96.88 103 SER A C 1
ATOM 828 O O . SER A 1 103 ? -16.505 -14.795 -14.548 1.00 96.88 103 SER A O 1
ATOM 830 N N . PRO A 1 104 ? -16.446 -13.403 -12.772 1.00 94.69 104 PRO A N 1
ATOM 831 C CA . PRO A 1 104 ? -15.018 -13.112 -12.899 1.00 94.69 104 PRO A CA 1
ATOM 832 C C . PRO A 1 104 ? -14.138 -14.361 -12.788 1.00 94.69 104 PRO A C 1
ATOM 834 O O . PRO A 1 104 ? -13.176 -14.501 -13.533 1.00 94.69 104 PRO A O 1
ATOM 837 N N . SER A 1 105 ? -14.496 -15.303 -11.906 1.00 95.94 105 SER A N 1
ATOM 838 C CA . SER A 1 105 ? -13.710 -16.529 -11.710 1.00 95.94 105 SER A CA 1
ATOM 839 C C . SER A 1 105 ? -13.786 -17.460 -12.923 1.00 95.94 105 SER A C 1
ATOM 841 O O . SER A 1 105 ? -12.779 -18.038 -13.323 1.00 95.94 105 SER A O 1
ATOM 843 N N . VAL A 1 106 ? -14.962 -17.579 -13.550 1.00 96.06 106 VAL A N 1
ATOM 844 C CA . VAL A 1 106 ? -15.129 -18.383 -14.773 1.00 96.06 106 VAL A CA 1
ATOM 845 C C . VAL A 1 106 ? -14.372 -17.744 -15.936 1.00 96.06 106 VAL A C 1
ATOM 847 O O . VAL A 1 106 ? -13.681 -18.439 -16.679 1.00 96.06 106 VAL A O 1
ATOM 850 N N . ARG A 1 107 ? -14.449 -16.413 -16.054 1.00 95.31 107 ARG A N 1
ATOM 851 C CA . ARG A 1 107 ? -13.707 -15.638 -17.051 1.00 95.31 107 ARG A CA 1
ATOM 852 C C . ARG A 1 107 ? -12.200 -15.863 -16.931 1.00 95.31 107 ARG A C 1
ATOM 854 O O . ARG A 1 107 ? -11.549 -16.149 -17.930 1.00 95.31 107 ARG A O 1
ATOM 861 N N . GLU A 1 108 ? -11.664 -15.775 -15.718 1.00 95.50 108 GLU A N 1
ATOM 862 C CA . GLU A 1 108 ? -10.239 -15.978 -15.451 1.00 95.50 108 GLU A CA 1
ATOM 863 C C . GLU A 1 108 ? -9.790 -17.408 -15.767 1.00 95.50 108 GLU A C 1
ATOM 865 O O . GLU A 1 108 ? -8.783 -17.585 -16.442 1.00 95.50 108 GLU A O 1
ATOM 870 N N . ARG A 1 109 ? -10.560 -18.435 -15.379 1.00 96.38 109 ARG A N 1
ATOM 871 C CA . ARG A 1 109 ? -10.237 -19.832 -15.727 1.00 96.38 109 ARG A CA 1
ATOM 872 C C . ARG A 1 109 ? -10.202 -20.059 -17.235 1.00 96.38 109 ARG A C 1
ATOM 874 O O . ARG A 1 109 ? -9.297 -20.728 -17.723 1.00 96.38 109 ARG A O 1
ATOM 881 N N . LYS A 1 110 ? -11.164 -19.492 -17.972 1.00 95.75 110 LYS A N 1
ATOM 882 C CA . LYS A 1 110 ? -11.204 -19.589 -19.437 1.00 95.75 110 LYS A CA 1
ATOM 883 C C . LYS A 1 110 ? -9.999 -18.888 -20.066 1.00 95.75 110 LYS A C 1
ATOM 885 O O . LYS A 1 110 ? -9.362 -19.458 -20.942 1.00 95.75 110 LYS A O 1
ATOM 890 N N . LEU A 1 111 ? -9.651 -17.691 -19.590 1.00 96.12 111 LEU A N 1
ATOM 891 C CA . LEU A 1 111 ? -8.466 -16.961 -20.049 1.00 96.12 111 LEU A CA 1
ATOM 892 C C . LEU A 1 111 ? -7.170 -17.710 -19.761 1.00 96.12 111 LEU A C 1
ATOM 894 O O . LEU A 1 111 ? -6.309 -17.789 -20.631 1.00 96.12 111 LEU A O 1
ATOM 898 N N . PHE A 1 112 ? -7.048 -18.294 -18.574 1.00 96.81 112 PHE A N 1
ATOM 899 C CA . PHE A 1 112 ? -5.884 -19.083 -18.200 1.00 96.81 112 PHE A CA 1
ATOM 900 C C . PHE A 1 112 ? -5.758 -20.355 -19.050 1.00 96.81 112 PHE A C 1
ATOM 902 O O . PHE A 1 112 ? -4.668 -20.678 -19.515 1.00 96.81 112 PHE A O 1
ATOM 909 N N . ALA A 1 113 ? -6.873 -21.038 -19.327 1.00 97.12 113 ALA A N 1
ATOM 910 C CA . ALA A 1 113 ? -6.894 -22.191 -20.224 1.00 97.12 113 ALA A CA 1
ATOM 911 C C . ALA A 1 113 ? -6.462 -21.815 -21.650 1.00 97.12 113 ALA A C 1
ATOM 913 O O . ALA A 1 113 ? -5.609 -22.488 -22.224 1.00 97.12 113 ALA A O 1
ATOM 914 N N . ILE A 1 114 ? -6.988 -20.705 -22.185 1.00 96.00 114 ILE A N 1
ATOM 915 C CA . ILE A 1 114 ? -6.585 -20.190 -23.500 1.00 96.00 114 ILE A CA 1
ATOM 916 C C . ILE A 1 114 ? -5.087 -19.884 -23.500 1.00 96.00 114 ILE A C 1
ATOM 918 O O . ILE A 1 114 ? -4.380 -20.358 -24.383 1.00 96.00 114 ILE A O 1
ATOM 922 N N . PHE A 1 115 ? -4.592 -19.163 -22.492 1.00 96.75 115 PHE A N 1
ATOM 923 C CA . PHE A 1 115 ? -3.179 -18.802 -22.385 1.00 96.75 115 PHE A CA 1
ATOM 924 C C . PHE A 1 115 ? -2.252 -20.027 -22.384 1.00 96.75 115 PHE A C 1
ATOM 926 O O . PHE A 1 115 ? -1.248 -20.028 -23.089 1.00 96.75 115 PHE A O 1
ATOM 933 N N . ASN A 1 116 ? -2.605 -21.090 -21.658 1.00 96.69 116 ASN A N 1
ATOM 934 C CA . ASN A 1 116 ? -1.804 -22.319 -21.620 1.00 96.69 116 ASN A CA 1
ATOM 935 C C . ASN A 1 116 ? -1.872 -23.127 -22.924 1.00 96.69 116 ASN A C 1
ATOM 937 O O . ASN A 1 116 ? -0.946 -23.874 -23.222 1.00 96.69 116 ASN A O 1
ATOM 941 N N . SER A 1 117 ? -2.943 -22.970 -23.707 1.00 96.81 117 SER A N 1
ATOM 942 C CA . SER A 1 117 ? -3.076 -23.592 -25.031 1.00 96.81 117 SER A CA 1
ATOM 943 C C . SER A 1 117 ? -2.365 -22.824 -26.154 1.00 96.81 117 SER A C 1
ATOM 945 O O . SER A 1 117 ? -2.317 -23.303 -27.285 1.00 96.81 117 SER A O 1
ATOM 947 N N . LEU A 1 118 ? -1.823 -21.633 -25.869 1.00 95.50 118 LEU A N 1
ATOM 948 C CA . LEU A 1 118 ? -1.139 -20.819 -26.870 1.00 95.50 118 LEU A CA 1
ATOM 949 C C . LEU A 1 118 ? 0.173 -21.481 -27.341 1.00 95.50 118 LEU A C 1
ATOM 951 O O . LEU A 1 118 ? 0.946 -21.961 -26.499 1.00 95.50 118 LEU A O 1
ATOM 955 N N . PRO A 1 119 ? 0.482 -21.430 -28.655 1.00 97.62 119 PRO A N 1
ATOM 956 C CA . PRO A 1 119 ? 1.775 -21.855 -29.183 1.00 97.62 119 PRO A CA 1
ATOM 957 C C . PRO A 1 119 ? 2.940 -21.130 -28.502 1.00 97.62 119 PRO A C 1
ATOM 959 O O . PRO A 1 119 ? 2.845 -19.935 -28.205 1.00 97.62 119 PRO A O 1
ATOM 962 N N . GLU A 1 120 ? 4.065 -21.820 -28.311 1.00 94.81 120 GLU A N 1
ATOM 963 C CA . GLU A 1 120 ? 5.234 -21.263 -27.611 1.00 94.81 120 GLU A CA 1
ATOM 964 C C . GLU A 1 120 ? 5.749 -19.973 -28.268 1.00 94.81 120 GLU A C 1
ATOM 966 O O . GLU A 1 120 ? 6.055 -19.007 -27.576 1.00 94.81 120 GLU A O 1
ATOM 971 N N . SER A 1 121 ? 5.732 -19.898 -29.604 1.00 95.75 121 SER A N 1
ATOM 972 C CA . SER A 1 121 ? 6.112 -18.689 -30.350 1.00 95.75 121 SER A CA 1
ATOM 973 C C . SER A 1 121 ? 5.277 -17.465 -29.958 1.00 95.75 121 SER A C 1
ATOM 975 O O . SER A 1 121 ? 5.803 -16.365 -29.794 1.00 95.75 121 SER A O 1
ATOM 977 N N . THR A 1 122 ? 3.972 -17.651 -29.745 1.00 95.31 122 THR A N 1
ATOM 978 C CA . THR A 1 122 ? 3.066 -16.569 -29.338 1.00 95.31 122 THR A CA 1
ATOM 979 C C . THR A 1 122 ? 3.253 -16.177 -27.872 1.00 95.31 122 THR A C 1
ATOM 981 O O . THR A 1 122 ? 3.166 -14.992 -27.541 1.00 95.31 122 THR A O 1
ATOM 984 N N . ARG A 1 123 ? 3.574 -17.140 -26.994 1.00 95.44 123 ARG A N 1
ATOM 985 C CA . ARG A 1 123 ? 3.906 -16.866 -25.588 1.00 95.44 123 ARG A CA 1
ATOM 986 C C . ARG A 1 123 ? 5.223 -16.100 -25.462 1.00 95.44 123 ARG A C 1
ATOM 988 O O . ARG A 1 123 ? 5.260 -15.112 -24.731 1.00 95.44 123 ARG A O 1
ATOM 995 N N . ALA A 1 124 ? 6.242 -16.459 -26.240 1.00 95.06 124 ALA A N 1
ATOM 996 C CA . ALA A 1 124 ? 7.511 -15.734 -26.295 1.00 95.06 124 ALA A CA 1
ATOM 997 C C . ALA A 1 124 ? 7.331 -14.281 -26.778 1.00 95.06 124 ALA A C 1
ATOM 999 O O . ALA A 1 124 ? 7.869 -13.351 -26.177 1.00 95.06 124 ALA A O 1
ATOM 1000 N N . ALA A 1 125 ? 6.500 -14.052 -27.801 1.00 96.06 125 ALA A N 1
ATOM 1001 C CA . ALA A 1 125 ? 6.184 -12.700 -28.269 1.00 96.06 125 ALA A CA 1
ATOM 1002 C C . ALA A 1 125 ? 5.439 -11.857 -27.211 1.00 96.06 125 ALA A C 1
ATOM 1004 O O . ALA A 1 125 ? 5.659 -10.649 -27.095 1.00 96.06 125 ALA A O 1
ATOM 1005 N N . LEU A 1 126 ? 4.552 -12.473 -26.418 1.00 95.12 126 LEU A N 1
ATOM 1006 C CA . LEU A 1 126 ? 3.908 -11.815 -25.273 1.00 95.12 126 LEU A CA 1
ATOM 1007 C C . LEU A 1 126 ? 4.917 -11.470 -24.177 1.00 95.12 126 LEU A C 1
ATOM 1009 O O . LEU A 1 126 ? 4.826 -10.398 -23.581 1.00 95.12 126 LEU A O 1
ATOM 1013 N N . GLU A 1 127 ? 5.879 -12.353 -23.924 1.00 94.81 127 GLU A N 1
ATOM 1014 C CA . GLU A 1 127 ? 6.934 -12.125 -22.944 1.00 94.81 127 GLU A CA 1
ATOM 1015 C C . GLU A 1 127 ? 7.847 -10.966 -23.339 1.00 94.81 127 GLU A C 1
ATOM 1017 O O . GLU A 1 127 ? 8.095 -10.085 -22.515 1.00 94.81 127 GLU A O 1
ATOM 1022 N N . GLN A 1 128 ? 8.269 -10.900 -24.601 1.00 94.00 128 GLN A N 1
ATOM 1023 C CA . GLN A 1 128 ? 9.066 -9.784 -25.102 1.00 94.00 128 GLN A CA 1
ATOM 1024 C C . GLN A 1 128 ? 8.330 -8.446 -24.930 1.00 94.00 128 GLN A C 1
ATOM 1026 O O . GLN A 1 128 ? 8.868 -7.517 -24.329 1.00 94.00 128 GLN A O 1
ATOM 1031 N N 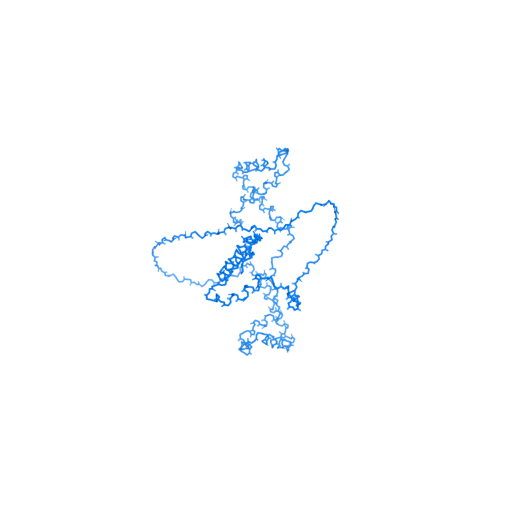. ARG A 1 129 ? 7.053 -8.373 -25.332 1.00 93.75 129 ARG A N 1
ATOM 1032 C CA . ARG A 1 129 ? 6.229 -7.164 -25.140 1.00 93.75 129 ARG A CA 1
ATOM 1033 C C . ARG A 1 129 ? 6.027 -6.809 -23.663 1.00 93.75 129 ARG A C 1
ATOM 1035 O O . ARG A 1 129 ? 5.955 -5.632 -23.306 1.00 93.75 129 ARG A O 1
ATOM 1042 N N . ALA A 1 130 ? 5.923 -7.806 -22.785 1.00 92.56 130 ALA A N 1
ATOM 1043 C CA . ALA A 1 130 ? 5.782 -7.594 -21.346 1.00 92.56 130 ALA A CA 1
ATOM 1044 C C . ALA A 1 130 ? 7.065 -7.018 -20.719 1.00 92.56 130 ALA A C 1
ATOM 1046 O O . ALA A 1 130 ? 6.984 -6.120 -19.870 1.00 92.56 130 ALA A O 1
ATOM 1047 N N . ARG A 1 131 ? 8.237 -7.470 -21.188 1.00 90.50 131 ARG A N 1
ATOM 1048 C CA . ARG A 1 131 ? 9.546 -6.909 -20.821 1.00 90.50 131 ARG A CA 1
ATOM 1049 C C . ARG A 1 131 ? 9.683 -5.469 -21.303 1.00 90.50 131 ARG A C 1
ATOM 1051 O O . ARG A 1 131 ? 9.874 -4.586 -20.472 1.00 90.50 131 ARG A O 1
ATOM 1058 N N . GLU A 1 132 ? 9.427 -5.202 -22.583 1.00 89.38 132 GLU A N 1
ATOM 1059 C CA . GLU A 1 132 ? 9.455 -3.845 -23.157 1.00 89.38 132 GLU A CA 1
ATOM 1060 C C . GLU A 1 132 ? 8.541 -2.875 -22.392 1.00 89.38 132 GLU A C 1
ATOM 1062 O O . GLU A 1 132 ? 8.907 -1.735 -22.107 1.00 89.38 132 GLU A O 1
ATOM 1067 N N . ARG A 1 133 ? 7.347 -3.329 -21.986 1.00 85.62 133 ARG A N 1
ATOM 1068 C CA . ARG A 1 133 ? 6.411 -2.509 -21.204 1.00 85.62 133 ARG A CA 1
ATOM 1069 C C . ARG A 1 133 ? 6.891 -2.255 -19.774 1.00 85.62 133 ARG A C 1
ATOM 1071 O O . ARG A 1 133 ? 6.571 -1.210 -19.205 1.00 85.62 133 ARG A O 1
ATOM 1078 N N . SER A 1 134 ? 7.619 -3.199 -19.189 1.00 84.44 134 SER A N 1
ATOM 1079 C CA . SER A 1 134 ? 8.202 -3.064 -17.851 1.00 84.44 134 SER A CA 1
ATOM 1080 C C . SER A 1 134 ? 9.426 -2.140 -17.868 1.00 84.44 134 SER A C 1
ATOM 1082 O O . SER A 1 134 ? 9.584 -1.316 -16.967 1.00 84.44 134 SER A O 1
ATOM 1084 N N . GLU A 1 135 ? 10.226 -2.194 -18.932 1.00 74.81 135 GLU A N 1
ATOM 1085 C CA . GLU A 1 135 ? 11.404 -1.347 -19.164 1.00 74.81 135 GLU A CA 1
ATOM 1086 C C . GLU A 1 135 ? 11.036 0.078 -19.608 1.00 74.81 135 GLU A C 1
ATOM 1088 O O . GLU A 1 135 ? 11.609 1.059 -19.136 1.00 74.81 135 GLU A O 1
ATOM 1093 N N . GLY A 1 136 ? 9.993 0.248 -20.425 1.00 60.66 136 GLY A N 1
ATOM 1094 C CA . GLY A 1 136 ? 9.491 1.572 -20.807 1.00 60.66 136 GLY A CA 1
ATOM 1095 C C . GLY A 1 136 ? 9.046 2.421 -19.608 1.00 60.66 136 GLY A C 1
ATOM 1096 O O . GLY A 1 136 ? 9.034 3.646 -19.680 1.00 60.66 136 GLY A O 1
ATOM 1097 N N . ILE A 1 137 ? 8.733 1.796 -18.468 1.00 54.16 137 ILE A N 1
ATOM 1098 C CA . ILE A 1 137 ? 8.379 2.481 -17.216 1.00 54.16 137 ILE A CA 1
ATOM 1099 C C . ILE A 1 137 ? 9.623 2.933 -16.435 1.00 54.16 137 ILE A C 1
ATOM 1101 O O . ILE A 1 137 ? 9.545 3.938 -15.727 1.00 54.16 137 ILE A O 1
ATOM 1105 N N . THR A 1 138 ? 10.761 2.241 -16.552 1.00 49.59 138 THR A N 1
ATOM 1106 C CA . THR A 1 138 ? 12.016 2.658 -15.899 1.00 49.59 138 THR A CA 1
ATOM 1107 C C . THR A 1 138 ? 12.695 3.802 -16.655 1.00 49.59 138 THR A C 1
ATOM 1109 O O . THR A 1 138 ? 13.319 4.651 -16.022 1.00 49.59 138 THR A O 1
ATOM 1112 N N . LEU A 1 139 ? 12.486 3.902 -17.974 1.00 48.22 139 LEU A N 1
ATOM 1113 C CA . LEU A 1 139 ? 12.97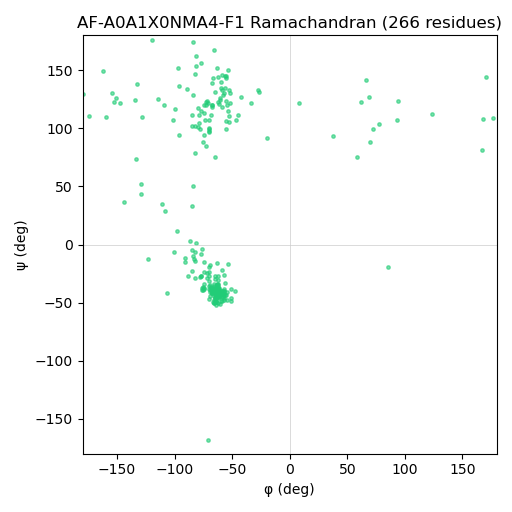4 5.011 -18.806 1.00 48.22 139 LEU A CA 1
ATOM 1114 C C . LEU A 1 139 ? 11.990 6.200 -18.883 1.00 48.22 139 LEU A C 1
ATOM 1116 O O . LEU A 1 139 ? 12.415 7.347 -18.984 1.00 48.22 139 LEU A O 1
ATOM 1120 N N . SER A 1 140 ? 10.679 5.975 -18.724 1.00 40.72 140 SER A N 1
ATOM 1121 C CA . SER A 1 140 ? 9.638 7.025 -18.656 1.00 40.72 140 SER A CA 1
ATOM 1122 C C . SER A 1 140 ? 9.457 7.611 -17.238 1.00 40.72 140 SER A C 1
ATOM 1124 O O . SER A 1 140 ? 8.366 7.987 -16.809 1.00 40.72 140 SER A O 1
ATOM 1126 N N . GLY A 1 141 ? 10.548 7.690 -16.473 1.00 41.62 141 GLY A N 1
ATOM 1127 C CA . GLY A 1 141 ? 10.646 8.481 -15.239 1.00 41.62 141 GLY A CA 1
ATOM 1128 C C . GLY A 1 141 ? 11.007 9.953 -15.485 1.00 41.62 141 GLY A C 1
ATOM 1129 O O . GLY A 1 141 ? 11.001 10.751 -14.549 1.00 41.62 141 GLY A O 1
ATOM 1130 N N . GLY A 1 142 ? 11.286 10.324 -16.737 1.00 42.97 142 GLY A N 1
ATOM 1131 C CA . GLY A 1 142 ? 11.508 11.692 -17.189 1.00 42.97 142 GLY A CA 1
ATOM 1132 C C . GLY A 1 142 ? 11.175 11.805 -18.676 1.00 42.97 142 GLY A C 1
ATOM 1133 O O . GLY A 1 142 ? 11.612 10.988 -19.472 1.00 42.97 142 GLY A O 1
ATOM 1134 N N . SER A 1 143 ? 10.369 12.804 -19.039 1.00 42.62 143 SER A N 1
ATOM 1135 C CA . SER A 1 143 ? 10.052 13.209 -20.420 1.00 42.62 143 SER A CA 1
ATOM 1136 C C . SER A 1 143 ? 9.426 12.156 -21.351 1.00 42.62 143 SER A C 1
ATOM 1138 O O . SER A 1 143 ? 10.032 11.744 -22.333 1.00 42.62 143 SER A O 1
ATOM 1140 N N . SER A 1 144 ? 8.137 11.851 -21.165 1.00 38.84 144 SER A N 1
ATOM 1141 C CA . SER A 1 144 ? 7.285 11.668 -22.348 1.00 38.84 144 SER A CA 1
ATOM 1142 C C . SER A 1 144 ? 6.929 13.065 -22.845 1.00 38.84 144 SER A C 1
ATOM 1144 O O . SER A 1 144 ? 6.145 13.771 -22.207 1.00 38.84 144 SER A O 1
ATOM 1146 N N . ALA A 1 145 ? 7.566 13.482 -23.938 1.00 41.06 145 ALA A N 1
ATOM 1147 C CA . ALA A 1 145 ? 7.236 14.691 -24.672 1.00 41.06 145 ALA A CA 1
ATOM 1148 C C . ALA A 1 145 ? 5.756 14.640 -25.074 1.00 41.06 145 ALA A C 1
ATOM 1150 O O . ALA A 1 145 ? 5.356 13.968 -26.022 1.00 41.06 145 ALA A O 1
ATOM 1151 N N . LEU A 1 146 ? 4.929 15.325 -24.290 1.00 41.00 146 LEU A N 1
ATOM 1152 C CA . LEU A 1 146 ? 3.550 15.607 -24.627 1.00 41.00 146 LEU A CA 1
ATOM 1153 C C . LEU A 1 146 ? 3.587 16.619 -25.775 1.00 41.00 146 LEU A C 1
ATOM 1155 O O . LEU A 1 146 ? 3.806 17.812 -25.552 1.00 41.00 146 LEU A O 1
ATOM 1159 N N . VAL A 1 147 ? 3.407 16.130 -27.001 1.00 43.34 147 VAL A N 1
ATOM 1160 C CA . VAL A 1 147 ? 3.010 16.953 -28.143 1.00 43.34 147 VAL A CA 1
ATOM 1161 C C . VAL A 1 147 ? 1.748 17.704 -27.716 1.00 43.34 147 VAL A C 1
ATOM 1163 O O . VAL A 1 147 ? 0.682 17.116 -27.542 1.00 43.34 147 VAL A O 1
ATOM 1166 N N . LYS A 1 148 ? 1.891 19.002 -27.440 1.00 40.69 148 LYS A N 1
ATOM 1167 C CA . LYS A 1 148 ? 0.764 19.891 -27.156 1.00 40.69 148 LYS A CA 1
ATOM 1168 C C . LYS A 1 148 ? 0.015 20.129 -28.472 1.00 40.69 148 LYS A C 1
ATOM 1170 O O . LYS A 1 148 ? 0.644 20.629 -29.403 1.00 40.69 148 LYS A O 1
ATOM 1175 N N . PRO A 1 149 ? -1.292 19.845 -28.572 1.00 42.19 149 PRO A N 1
ATOM 1176 C CA . PRO A 1 149 ? -2.083 20.363 -29.680 1.00 42.19 149 PRO A CA 1
ATOM 1177 C C . PRO A 1 149 ? -2.177 21.901 -29.569 1.00 42.19 149 PRO A C 1
ATOM 1179 O O . PRO A 1 149 ? -2.249 22.426 -28.449 1.00 42.19 149 PRO A O 1
ATOM 1182 N N . PRO A 1 150 ? -2.148 22.644 -30.691 1.00 39.69 150 PRO A N 1
ATOM 1183 C CA . PRO A 1 150 ? -2.177 24.102 -30.679 1.00 39.69 150 PRO A CA 1
ATOM 1184 C C . PRO A 1 150 ? -3.537 24.608 -30.179 1.00 39.69 150 PRO A C 1
ATOM 1186 O O . PRO A 1 150 ? -4.587 24.307 -30.744 1.00 39.69 150 PRO A O 1
ATOM 1189 N N . LEU A 1 151 ? -3.512 25.373 -29.086 1.00 39.31 151 LEU A N 1
ATOM 1190 C CA . LEU A 1 151 ? -4.694 26.004 -28.508 1.00 39.31 151 LEU A CA 1
ATOM 1191 C C . LEU A 1 151 ? -5.052 27.263 -29.307 1.00 39.31 151 LEU A C 1
ATOM 1193 O O . LEU A 1 151 ? -4.347 28.269 -29.252 1.00 39.31 151 LEU A O 1
ATOM 1197 N N . LEU A 1 152 ? -6.181 27.197 -30.013 1.00 41.84 152 LEU A N 1
ATOM 1198 C CA . LEU A 1 152 ? -6.898 28.347 -30.557 1.00 41.84 152 LEU A CA 1
ATOM 1199 C C . LEU A 1 152 ? -7.298 29.300 -29.422 1.00 41.84 152 LEU A C 1
ATOM 1201 O O . LEU A 1 152 ? -8.066 28.951 -28.524 1.00 41.84 152 LEU A O 1
ATOM 1205 N N . ALA A 1 153 ? -6.780 30.523 -29.488 1.00 45.44 153 ALA A N 1
ATOM 1206 C CA . ALA A 1 153 ? -7.161 31.621 -28.621 1.00 45.44 153 ALA A CA 1
ATOM 1207 C C . ALA A 1 153 ? -8.574 32.110 -28.970 1.00 45.44 153 ALA A C 1
ATOM 1209 O O . ALA A 1 153 ? -8.817 32.578 -30.081 1.00 45.44 153 ALA A O 1
ATOM 1210 N N . LYS A 1 154 ? -9.491 32.079 -27.999 1.00 41.62 154 LYS A N 1
ATOM 1211 C CA . LYS A 1 154 ? -10.640 32.988 -27.970 1.00 41.62 154 LYS A CA 1
ATOM 1212 C C . LYS A 1 154 ? -10.804 33.598 -26.588 1.00 41.62 154 LYS A C 1
ATOM 1214 O O . LYS A 1 154 ? -10.602 32.975 -25.550 1.00 41.62 154 LYS A O 1
ATOM 1219 N N . THR A 1 155 ? -11.090 34.883 -26.657 1.00 40.81 155 THR A N 1
ATOM 1220 C CA . THR A 1 155 ? -11.097 35.902 -25.626 1.00 40.81 155 THR A CA 1
ATOM 1221 C C . THR A 1 155 ? -12.415 35.911 -24.845 1.00 40.81 155 THR A C 1
ATOM 1223 O O . THR A 1 155 ? -13.393 35.267 -25.216 1.00 40.81 155 THR A O 1
ATOM 1226 N N . THR A 1 156 ? -12.436 36.754 -23.807 1.00 40.12 156 THR A N 1
ATOM 1227 C CA . THR A 1 156 ? -13.592 37.250 -23.030 1.00 40.12 156 THR A CA 1
ATOM 1228 C C . THR A 1 156 ? -13.972 36.461 -21.761 1.00 40.12 156 THR A C 1
ATOM 1230 O O . THR A 1 156 ? -14.579 35.401 -21.805 1.00 40.12 156 THR A O 1
ATOM 1233 N N . ARG A 1 157 ? -13.687 37.034 -20.577 1.00 32.41 157 ARG A N 1
ATOM 1234 C CA . ARG A 1 157 ? -14.661 37.786 -19.746 1.00 32.41 157 ARG A CA 1
ATOM 1235 C C . ARG A 1 157 ? -14.110 38.118 -18.341 1.00 32.41 157 ARG A C 1
ATOM 1237 O O . ARG A 1 157 ? -13.369 37.350 -17.737 1.00 32.41 157 ARG A O 1
ATOM 1244 N N . LYS A 1 158 ? -14.490 39.308 -17.856 1.00 38.75 158 LYS A N 1
ATOM 1245 C CA . LYS A 1 158 ? -14.293 39.890 -16.504 1.00 38.75 158 LYS A CA 1
ATOM 1246 C C . LYS A 1 158 ? -15.181 39.171 -15.440 1.00 38.75 158 LYS A C 1
ATOM 1248 O O . LYS A 1 158 ? -15.894 38.246 -15.807 1.00 38.75 158 LYS A O 1
ATOM 1253 N N . PRO A 1 159 ? -15.338 39.684 -14.198 1.00 38.72 159 PRO A N 1
ATOM 1254 C CA . PRO A 1 159 ? -14.381 39.767 -13.098 1.00 38.72 159 PRO A CA 1
ATOM 1255 C C . PRO A 1 159 ? -14.852 39.007 -11.826 1.00 38.72 159 PRO A C 1
ATOM 1257 O O . PRO A 1 159 ? -15.950 38.475 -11.720 1.00 38.72 159 PRO A O 1
ATOM 1260 N N . LYS A 1 160 ? -13.948 39.000 -10.843 1.00 40.00 160 LYS A N 1
ATOM 1261 C CA . LYS A 1 160 ? -13.951 38.392 -9.503 1.00 40.00 160 LYS A CA 1
ATOM 1262 C C . LYS A 1 160 ? -15.263 38.506 -8.695 1.00 40.00 160 LYS A C 1
ATOM 1264 O O . LYS A 1 160 ? -15.666 39.604 -8.328 1.00 40.00 160 LYS A O 1
ATOM 1269 N N . THR A 1 161 ? -15.769 37.368 -8.209 1.00 35.91 161 THR A N 1
ATOM 1270 C CA . THR A 1 161 ? -16.600 37.279 -6.990 1.00 35.91 161 THR A CA 1
ATOM 1271 C C . THR A 1 161 ? -15.867 36.497 -5.900 1.00 35.91 161 THR A C 1
ATOM 1273 O O . THR A 1 161 ? -15.434 35.362 -6.106 1.00 35.91 161 THR A O 1
ATOM 1276 N N . LYS A 1 162 ? -15.726 37.125 -4.729 1.00 43.25 162 LYS A N 1
ATOM 1277 C CA . LYS A 1 162 ? -15.135 36.574 -3.503 1.00 43.25 162 LYS A CA 1
ATOM 1278 C C . LYS A 1 162 ? -15.962 35.373 -3.018 1.00 43.25 162 LYS A C 1
ATOM 1280 O O . LYS A 1 162 ? -17.141 35.538 -2.723 1.00 43.25 162 LYS A O 1
ATOM 1285 N N . LYS A 1 163 ? -15.350 34.190 -2.872 1.00 36.91 163 LYS A N 1
ATOM 1286 C CA . LYS A 1 163 ? -15.926 33.080 -2.094 1.00 36.91 163 LYS A CA 1
ATOM 1287 C C . LYS A 1 163 ? -15.141 32.867 -0.804 1.00 36.91 163 LYS A C 1
ATOM 1289 O O . LYS A 1 163 ? -13.942 32.609 -0.800 1.00 36.91 163 LYS A O 1
ATOM 1294 N N . VAL A 1 164 ? -15.896 33.018 0.274 1.00 38.72 164 VAL A N 1
ATOM 1295 C CA . VAL A 1 164 ? -15.595 32.758 1.677 1.00 38.72 164 VAL A CA 1
ATOM 1296 C C . VAL A 1 164 ? -15.053 31.336 1.848 1.00 38.72 164 VAL A C 1
ATOM 1298 O O . VAL A 1 164 ? -15.718 30.360 1.508 1.00 38.72 164 VAL A O 1
ATOM 1301 N N . VAL A 1 165 ? -13.841 31.216 2.392 1.00 35.53 165 VAL A N 1
ATOM 1302 C CA . VAL A 1 165 ? -13.262 29.934 2.808 1.00 35.53 165 VAL A CA 1
ATOM 1303 C C . VAL A 1 165 ? -13.863 29.559 4.160 1.00 35.53 165 VAL A C 1
ATOM 1305 O O . VAL A 1 165 ? -13.468 30.072 5.207 1.00 35.53 165 VAL A O 1
ATOM 1308 N N . VAL A 1 166 ? -14.834 28.648 4.129 1.00 37.59 166 VAL A N 1
ATOM 1309 C CA . VAL A 1 166 ? -15.351 27.964 5.316 1.00 37.59 166 VAL A CA 1
ATOM 1310 C C . VAL A 1 166 ? -14.258 27.051 5.876 1.00 37.59 166 VAL A C 1
ATOM 1312 O O . VAL A 1 166 ? -13.765 26.124 5.233 1.00 37.59 166 VAL A O 1
ATOM 1315 N N . LYS A 1 167 ? -13.869 27.361 7.110 1.00 36.31 167 LYS A N 1
ATOM 1316 C CA . LYS A 1 167 ? -12.839 26.717 7.926 1.00 36.31 167 LYS A CA 1
ATOM 1317 C C . LYS A 1 167 ? -13.320 25.321 8.353 1.00 36.31 167 LYS A C 1
ATOM 1319 O O . LYS A 1 167 ? -14.052 25.186 9.331 1.00 36.31 167 LYS A O 1
ATOM 1324 N N . LYS A 1 168 ? -12.909 24.263 7.647 1.00 34.44 168 LYS A N 1
ATOM 1325 C CA . LYS A 1 168 ? -13.164 22.871 8.061 1.00 34.44 168 LYS A CA 1
ATOM 1326 C C . LYS A 1 168 ? -12.228 22.523 9.229 1.00 34.44 168 LYS A C 1
ATOM 1328 O O . LYS A 1 168 ? -11.065 22.183 9.033 1.00 34.44 168 LYS A O 1
ATOM 1333 N N . ARG A 1 169 ? -12.725 22.697 10.459 1.00 37.22 169 ARG A N 1
ATOM 1334 C CA . ARG A 1 169 ? -12.049 22.315 11.710 1.00 37.22 169 ARG A CA 1
ATOM 1335 C C . ARG A 1 169 ? -11.960 20.787 11.774 1.00 37.22 169 ARG A C 1
ATOM 1337 O O . ARG A 1 169 ? -12.981 20.109 11.779 1.00 37.22 169 ARG A O 1
ATOM 1344 N N . THR A 1 170 ? -10.747 20.251 11.839 1.00 38.50 170 THR A N 1
ATOM 1345 C CA . THR A 1 170 ? -10.492 18.866 12.246 1.00 38.50 170 THR A CA 1
ATOM 1346 C C . THR A 1 170 ? -10.673 18.765 13.758 1.00 38.50 170 THR A C 1
ATOM 1348 O O . THR A 1 170 ? -9.912 19.365 14.518 1.00 38.50 170 THR A O 1
ATOM 1351 N N . SER A 1 171 ? -11.691 18.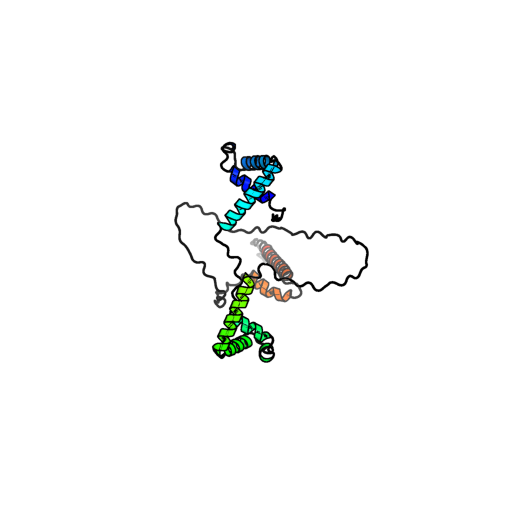029 14.192 1.00 38.22 171 SER A N 1
ATOM 1352 C CA . SER A 1 171 ? -11.925 17.655 15.584 1.00 38.22 171 SER A CA 1
ATOM 1353 C C . SER A 1 171 ? -10.876 16.638 16.039 1.00 38.22 171 SER A C 1
ATOM 1355 O O . SER A 1 171 ? -10.976 15.447 15.749 1.00 38.22 171 SER A O 1
ATOM 1357 N N . SER A 1 172 ? -9.859 17.115 16.752 1.00 35.84 172 SER A N 1
ATOM 1358 C CA . SER A 1 172 ? -9.014 16.290 17.609 1.00 35.84 172 SER A CA 1
ATOM 1359 C C . SER A 1 172 ? -9.690 16.143 18.973 1.00 35.84 172 SER A C 1
ATOM 1361 O O . SER A 1 172 ? -9.623 17.057 19.795 1.00 35.84 172 SER A O 1
ATOM 1363 N N . SER A 1 173 ? -10.322 15.003 19.234 1.00 36.69 173 SER A N 1
ATOM 1364 C CA . SER A 1 173 ? -10.717 14.604 20.585 1.00 36.69 173 SER A CA 1
ATOM 1365 C C . SER A 1 173 ? -10.221 13.188 20.874 1.00 36.69 173 SER A C 1
ATOM 1367 O O . SER A 1 173 ? -10.652 12.203 20.288 1.00 36.69 173 SER A O 1
ATOM 1369 N N . GLN A 1 174 ? -9.229 13.148 21.763 1.00 35.44 174 GLN A N 1
ATOM 1370 C CA . GLN A 1 174 ? -9.094 12.202 22.870 1.00 35.44 174 GLN A CA 1
ATOM 1371 C C . GLN A 1 174 ? -9.544 10.754 22.614 1.00 35.44 174 GLN A C 1
ATOM 1373 O O . GLN A 1 174 ? -10.666 10.371 22.926 1.00 35.44 174 GLN A O 1
ATOM 1378 N N . ALA A 1 175 ? -8.595 9.908 22.213 1.00 33.34 175 ALA A N 1
ATOM 1379 C CA . ALA A 1 175 ? -8.625 8.492 22.561 1.00 33.34 175 ALA A CA 1
ATOM 1380 C C . ALA A 1 175 ? -7.739 8.281 23.802 1.00 33.34 175 ALA A C 1
ATOM 1382 O O . ALA A 1 175 ? -6.518 8.156 23.705 1.00 33.34 175 ALA A O 1
ATOM 1383 N N . LYS A 1 176 ? -8.371 8.302 24.981 1.00 34.72 176 LYS A N 1
ATOM 1384 C CA . LYS A 1 176 ? -7.881 7.630 26.191 1.00 34.72 176 LYS A CA 1
ATOM 1385 C C . LYS A 1 176 ? -8.442 6.204 26.177 1.00 34.72 176 LYS A C 1
ATOM 1387 O O . LYS A 1 176 ? -9.628 6.023 25.933 1.00 34.72 176 LYS A O 1
ATOM 1392 N N . GLY A 1 177 ? -7.592 5.224 26.461 1.00 30.17 177 GLY A N 1
ATOM 1393 C CA . GLY A 1 177 ? -7.955 3.817 26.656 1.00 30.17 177 GLY A CA 1
ATOM 1394 C C . GLY A 1 177 ? -6.681 2.968 26.648 1.00 30.17 177 GLY A C 1
ATOM 1395 O O . GLY A 1 177 ? -6.162 2.647 25.589 1.00 30.17 177 GLY A O 1
ATOM 1396 N N . SER A 1 178 ? -5.946 2.891 27.758 1.00 33.94 178 SER A N 1
ATOM 1397 C CA . SER A 1 178 ? -6.138 1.918 28.848 1.00 33.94 178 SER A CA 1
ATOM 1398 C C . SER A 1 178 ? -5.776 0.483 28.452 1.00 33.94 178 SER A C 1
ATOM 1400 O O . SER A 1 178 ? -6.631 -0.307 28.075 1.00 33.94 178 SER A O 1
ATOM 1402 N N . SER A 1 179 ? -4.503 0.141 28.635 1.00 31.95 179 SER A N 1
ATOM 1403 C CA . SER A 1 179 ? -4.078 -1.169 29.140 1.00 31.95 179 SER A CA 1
ATOM 1404 C C . SER A 1 179 ? -2.566 -1.129 29.346 1.00 31.95 179 SER A C 1
ATOM 1406 O O . SER A 1 179 ? -1.830 -1.050 28.367 1.00 31.95 179 SER A O 1
ATOM 1408 N N . LYS A 1 180 ? -2.098 -1.158 30.600 1.00 34.69 180 LYS A N 1
ATOM 1409 C CA . LYS A 1 180 ? -1.401 -2.326 31.171 1.00 34.69 180 LYS A CA 1
ATOM 1410 C C . LYS A 1 180 ? -0.719 -1.967 32.501 1.00 34.69 180 LYS A C 1
ATOM 1412 O O . LYS A 1 180 ? 0.254 -1.226 32.556 1.00 34.69 180 LYS A O 1
ATOM 1417 N N . ILE A 1 181 ? -1.333 -2.493 33.556 1.00 38.09 181 ILE A N 1
ATOM 1418 C CA . ILE A 1 181 ? -0.764 -3.165 34.733 1.00 38.09 181 ILE A CA 1
ATOM 1419 C C . ILE A 1 181 ? 0.774 -3.107 34.840 1.00 38.09 181 ILE A C 1
ATOM 1421 O O . ILE A 1 181 ? 1.495 -3.608 33.976 1.00 38.09 181 ILE A O 1
ATOM 1425 N N . LYS A 1 182 ? 1.242 -2.540 35.961 1.00 34.88 182 LYS A N 1
ATOM 1426 C CA . LYS A 1 182 ? 2.615 -2.625 36.478 1.00 34.88 182 LYS A CA 1
ATOM 1427 C C . LYS A 1 182 ? 3.003 -4.085 36.744 1.00 34.88 182 LYS A C 1
ATOM 14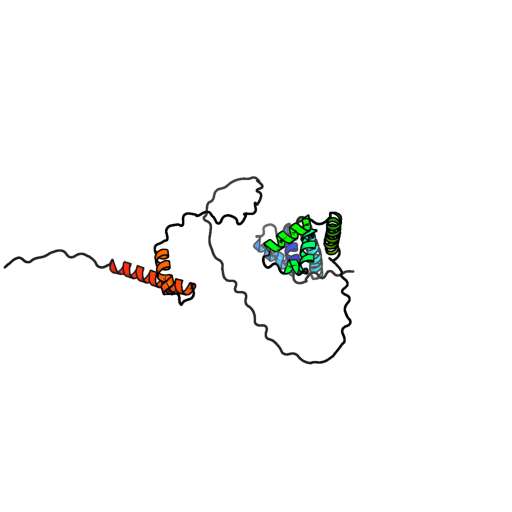29 O O . LYS A 1 182 ? 2.298 -4.771 37.471 1.00 34.88 182 LYS A O 1
ATOM 1434 N N . ALA A 1 183 ? 4.198 -4.473 36.314 1.00 36.19 183 ALA A N 1
ATOM 1435 C CA . ALA A 1 183 ? 5.047 -5.404 37.053 1.00 36.19 183 ALA A CA 1
ATOM 1436 C C . ALA A 1 183 ? 6.513 -5.024 36.794 1.00 36.19 183 ALA A C 1
ATOM 1438 O O . ALA A 1 183 ? 6.948 -4.927 35.648 1.00 36.19 183 ALA A O 1
ATOM 1439 N N . LYS A 1 184 ? 7.244 -4.728 37.874 1.00 34.41 184 LYS A N 1
ATOM 1440 C CA . LYS A 1 184 ? 8.702 -4.570 37.893 1.00 34.41 184 LYS A CA 1
ATOM 1441 C C . LYS A 1 184 ? 9.321 -5.962 38.029 1.00 34.41 184 LYS A C 1
ATOM 1443 O O . LYS A 1 184 ? 9.028 -6.626 39.014 1.00 34.41 184 LYS A O 1
ATOM 1448 N N . SER A 1 185 ? 10.266 -6.318 37.169 1.00 33.53 185 SER A N 1
ATOM 1449 C CA . SER A 1 185 ? 11.472 -7.050 37.576 1.00 33.53 185 SER A CA 1
ATOM 1450 C C . SER A 1 185 ? 12.550 -6.926 36.497 1.00 33.53 185 SER A C 1
ATOM 1452 O O . SER A 1 185 ? 12.279 -6.668 35.326 1.00 33.53 185 SER A O 1
ATOM 1454 N N . LYS A 1 186 ? 13.792 -6.949 36.973 1.00 33.31 186 LYS A N 1
ATOM 1455 C CA . LYS A 1 186 ? 15.038 -6.582 36.300 1.00 33.31 186 LYS A CA 1
ATOM 1456 C C . LYS A 1 186 ? 15.549 -7.725 35.410 1.00 33.31 186 LYS A C 1
ATOM 1458 O O . LYS A 1 186 ? 15.392 -8.879 35.782 1.00 33.31 186 LYS A O 1
ATOM 1463 N N . GLY A 1 187 ? 16.305 -7.376 34.364 1.00 28.19 187 GLY A N 1
ATOM 1464 C CA . GLY A 1 187 ? 17.505 -8.139 33.993 1.00 28.19 187 GLY A CA 1
ATOM 1465 C C . GLY A 1 187 ? 17.605 -8.700 32.566 1.00 28.19 187 GLY A C 1
ATOM 1466 O O . GLY A 1 187 ? 16.929 -9.658 32.231 1.00 28.19 187 GLY A O 1
ATOM 1467 N N . VAL A 1 188 ? 18.555 -8.137 31.801 1.00 29.86 188 VAL A N 1
ATOM 1468 C CA . VAL A 1 188 ? 19.647 -8.865 31.108 1.00 29.86 188 VAL A CA 1
ATOM 1469 C C . VAL A 1 188 ? 19.308 -9.728 29.862 1.00 29.86 188 VAL A C 1
ATOM 1471 O O . VAL A 1 188 ? 18.959 -10.894 29.935 1.00 29.86 188 VAL A O 1
ATOM 1474 N N . THR A 1 189 ? 19.575 -9.096 28.709 1.00 28.25 189 THR A N 1
ATOM 1475 C CA . THR A 1 189 ? 20.270 -9.561 27.480 1.00 28.25 189 THR A CA 1
ATOM 1476 C C . THR A 1 189 ? 19.754 -10.660 26.530 1.00 28.25 189 THR A C 1
ATOM 1478 O O . THR A 1 189 ? 19.375 -11.767 26.879 1.00 28.25 189 THR A O 1
ATOM 1481 N N . THR A 1 190 ? 20.023 -10.332 25.259 1.00 31.25 190 THR A N 1
ATOM 1482 C CA . THR A 1 190 ? 20.324 -11.144 24.064 1.00 31.25 190 THR A CA 1
ATOM 1483 C C . THR A 1 190 ? 19.226 -11.558 23.073 1.00 31.25 190 THR A C 1
ATOM 1485 O O . THR A 1 190 ? 18.223 -12.194 23.364 1.00 31.25 190 THR A O 1
ATOM 1488 N N . LYS A 1 191 ? 19.533 -11.141 21.835 1.00 38.62 191 LYS A N 1
ATOM 1489 C CA . LYS A 1 191 ? 18.980 -11.407 20.505 1.00 38.62 191 LYS A CA 1
ATOM 1490 C C . LYS A 1 191 ? 18.278 -12.763 20.332 1.00 38.62 191 LYS A C 1
ATOM 1492 O O . LYS A 1 191 ? 18.904 -13.806 20.481 1.00 38.62 191 LYS A O 1
ATOM 1497 N N . LYS A 1 192 ? 17.070 -12.736 19.757 1.00 33.72 192 LYS A N 1
ATOM 1498 C CA . LYS A 1 192 ? 16.668 -13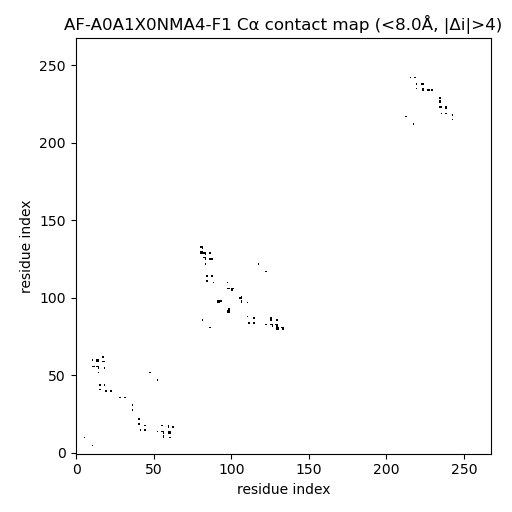.739 18.759 1.00 33.72 192 LYS A CA 1
ATOM 1499 C C . LYS A 1 192 ? 15.656 -13.177 17.762 1.00 33.72 192 LYS A C 1
ATOM 1501 O O . LYS A 1 192 ? 14.625 -12.610 18.114 1.00 33.72 192 LYS A O 1
ATOM 1506 N N . ILE A 1 193 ? 16.028 -13.331 16.499 1.00 39.00 193 ILE A N 1
ATOM 1507 C CA . ILE A 1 193 ? 15.262 -13.068 15.286 1.00 39.00 193 ILE A CA 1
ATOM 1508 C C . ILE A 1 193 ? 13.976 -13.899 15.335 1.00 39.00 193 ILE A C 1
ATOM 1510 O O . ILE A 1 193 ? 14.036 -15.104 15.572 1.00 39.00 193 ILE A O 1
ATOM 1514 N N . SER A 1 194 ? 12.818 -13.282 15.089 1.00 38.50 194 SER A N 1
ATOM 1515 C CA . SER A 1 194 ? 11.599 -14.032 14.783 1.00 38.50 194 SER A CA 1
ATOM 1516 C C . SER A 1 194 ? 10.867 -13.430 13.588 1.00 38.50 194 SER A C 1
ATOM 1518 O O . SER A 1 194 ? 10.552 -12.242 13.504 1.00 38.50 194 SER A O 1
ATOM 1520 N N . ILE A 1 195 ? 10.671 -14.318 12.625 1.00 38.22 195 ILE A N 1
ATOM 1521 C CA . ILE A 1 195 ? 10.026 -14.155 11.334 1.00 38.22 195 ILE A CA 1
ATOM 1522 C C . ILE A 1 195 ? 8.564 -13.759 11.556 1.00 38.22 195 ILE A C 1
ATOM 1524 O O . ILE A 1 195 ? 7.786 -14.487 12.174 1.00 38.22 195 ILE A O 1
ATOM 1528 N N . LYS A 1 196 ? 8.171 -12.599 11.024 1.00 36.09 196 LYS A N 1
ATOM 1529 C CA . LYS A 1 196 ? 6.781 -12.132 11.017 1.00 36.09 196 LYS A CA 1
ATOM 1530 C C . LYS A 1 196 ? 6.003 -12.921 9.956 1.00 36.09 196 LYS A C 1
ATOM 1532 O O . LYS A 1 196 ? 5.914 -12.508 8.803 1.00 36.09 196 LYS A O 1
ATOM 1537 N N . LYS A 1 197 ? 5.447 -14.075 10.343 1.00 38.97 197 LYS A N 1
ATOM 1538 C CA . LYS A 1 197 ? 4.435 -14.781 9.544 1.00 38.97 197 LYS A CA 1
ATOM 1539 C C . LYS A 1 197 ? 3.212 -13.874 9.365 1.00 38.97 197 LYS A C 1
ATOM 1541 O O . LYS A 1 197 ? 2.648 -13.373 10.340 1.00 38.97 197 LYS A O 1
ATOM 1546 N N . LYS A 1 198 ? 2.817 -13.668 8.105 1.00 37.38 198 LYS A N 1
ATOM 1547 C CA . LYS A 1 198 ? 1.496 -13.157 7.723 1.00 37.38 198 LYS A CA 1
ATOM 1548 C C . LYS A 1 198 ? 0.440 -14.076 8.337 1.00 37.38 198 LYS A C 1
ATOM 1550 O O . LYS A 1 198 ? 0.478 -15.283 8.127 1.00 37.38 198 LYS A O 1
ATOM 1555 N N . LYS A 1 199 ? -0.466 -13.501 9.124 1.00 35.84 199 LYS A N 1
ATOM 1556 C CA . LYS A 1 199 ? -1.631 -14.201 9.659 1.00 35.84 199 LYS A CA 1
ATOM 1557 C C . LYS A 1 199 ? -2.700 -14.205 8.571 1.00 35.84 199 LYS A C 1
ATOM 1559 O O . LYS A 1 199 ? -3.324 -13.173 8.328 1.00 35.84 199 LYS A O 1
ATOM 1564 N N . ASP A 1 200 ? -2.832 -15.342 7.898 1.00 38.59 200 ASP A N 1
ATOM 1565 C CA . ASP A 1 200 ? -3.895 -15.601 6.937 1.00 38.59 200 ASP A CA 1
ATOM 1566 C C . ASP A 1 200 ? -5.269 -15.503 7.601 1.00 38.59 200 ASP A C 1
ATOM 1568 O O . ASP A 1 200 ? -5.495 -15.912 8.743 1.00 38.59 200 ASP A O 1
ATOM 1572 N N . ASN A 1 201 ? -6.191 -14.910 6.853 1.00 45.34 201 ASN A N 1
ATOM 1573 C CA . ASN A 1 201 ? -7.567 -14.629 7.229 1.00 45.34 201 ASN A CA 1
ATOM 1574 C C . ASN A 1 201 ? -8.447 -15.873 6.990 1.00 45.34 201 ASN A C 1
ATOM 1576 O O . ASN A 1 201 ? -9.470 -15.801 6.315 1.00 45.34 201 ASN A O 1
ATOM 1580 N N . SER A 1 202 ? -8.013 -17.030 7.501 1.00 44.47 202 SER A N 1
ATOM 1581 C CA . SER A 1 202 ? -8.648 -18.337 7.286 1.00 44.47 202 SER A CA 1
ATOM 1582 C C . SER A 1 202 ? -8.892 -19.090 8.599 1.00 44.47 202 SER A C 1
ATOM 1584 O O . SER A 1 202 ? -8.671 -20.291 8.696 1.00 44.47 202 SER A O 1
ATOM 1586 N N . GLU A 1 203 ? -9.373 -18.397 9.630 1.00 49.38 203 GLU A N 1
ATOM 1587 C CA . GLU A 1 203 ? -9.947 -19.028 10.826 1.00 49.38 203 GLU A CA 1
ATOM 1588 C C . GLU A 1 203 ? -11.269 -18.342 11.194 1.00 49.38 203 GLU A C 1
ATOM 1590 O O . GLU A 1 203 ? -11.382 -17.588 12.157 1.00 49.38 203 GLU A O 1
ATOM 1595 N N . LYS A 1 204 ? -12.310 -18.615 10.405 1.00 51.12 204 LYS A N 1
ATOM 1596 C CA . LYS A 1 204 ? -13.710 -18.417 10.811 1.00 51.12 204 LYS A CA 1
ATOM 1597 C C . LYS A 1 204 ? -14.528 -19.685 10.557 1.00 51.12 204 LYS A C 1
ATOM 1599 O O . LYS A 1 204 ? -15.577 -19.654 9.936 1.00 51.12 204 LYS A O 1
ATOM 1604 N N . LYS A 1 205 ? -14.031 -20.817 11.058 1.00 51.56 205 LYS A N 1
ATOM 1605 C CA . LYS A 1 205 ? -14.824 -22.036 11.314 1.00 51.56 205 LYS A CA 1
ATOM 1606 C C . LYS A 1 205 ? -14.340 -22.771 12.574 1.00 51.56 205 LYS A C 1
ATOM 1608 O O . LYS A 1 205 ? -14.361 -23.989 12.647 1.00 51.56 205 LYS A O 1
ATOM 1613 N N . LYS A 1 206 ? -13.922 -22.023 13.599 1.00 53.12 206 LYS A N 1
ATOM 1614 C CA . LYS A 1 206 ? -13.880 -22.545 14.969 1.00 53.12 206 LYS A CA 1
ATOM 1615 C C . LYS A 1 206 ? -15.094 -21.992 15.693 1.00 53.12 206 LYS A C 1
ATOM 1617 O O . LYS A 1 206 ? -15.165 -20.798 15.976 1.00 53.12 206 LYS A O 1
ATOM 1622 N N . THR A 1 207 ? -16.069 -22.860 15.935 1.00 58.47 207 THR A N 1
ATOM 1623 C CA . THR A 1 207 ? -17.171 -22.644 16.872 1.00 58.47 207 THR A CA 1
ATOM 1624 C C . THR A 1 207 ? -16.580 -22.551 18.275 1.00 58.47 207 THR A C 1
ATOM 1626 O O . THR A 1 207 ? -16.627 -23.498 19.056 1.00 58.47 207 THR A O 1
ATOM 1629 N N . SER A 1 208 ? -15.948 -21.421 18.593 1.00 62.53 208 SER A N 1
ATOM 1630 C CA . SER A 1 208 ? -15.649 -21.079 19.978 1.00 62.53 208 SER A CA 1
ATOM 1631 C C . SER A 1 208 ? -16.978 -21.136 20.725 1.00 62.53 208 SER A C 1
ATOM 1633 O O . SER A 1 208 ? -17.914 -20.439 20.315 1.00 62.53 208 SER A O 1
ATOM 1635 N N . LYS A 1 209 ? -17.077 -22.001 21.743 1.00 70.75 209 LYS A N 1
ATOM 1636 C CA . LYS A 1 209 ? -18.258 -22.120 22.607 1.00 70.75 209 LYS A CA 1
ATOM 1637 C C . LYS A 1 209 ? -18.696 -20.703 22.984 1.00 70.75 209 LYS A C 1
ATOM 1639 O O . LYS A 1 209 ? -17.930 -19.972 23.611 1.00 70.75 209 LYS A O 1
ATOM 1644 N N . LYS A 1 210 ? -19.855 -20.271 22.476 1.00 76.62 210 LYS A N 1
ATOM 1645 C CA . LYS A 1 210 ? -20.391 -18.941 22.780 1.00 76.62 210 LYS A CA 1
ATOM 1646 C C . LYS A 1 210 ? -20.586 -18.914 24.292 1.00 76.62 210 LYS A C 1
ATOM 1648 O O . LYS A 1 210 ? -21.215 -19.826 24.818 1.00 76.62 210 LYS A O 1
ATOM 1653 N N . GLN A 1 211 ? -19.991 -17.935 24.969 1.00 80.25 211 GLN A N 1
ATOM 1654 C CA . GLN A 1 211 ? -20.232 -17.748 26.397 1.00 80.25 211 GLN A CA 1
ATOM 1655 C C . GLN A 1 211 ? -21.735 -17.605 26.630 1.00 80.25 211 GLN A C 1
ATOM 1657 O O . GLN A 1 211 ? -22.431 -17.019 25.790 1.00 80.25 211 GLN A O 1
ATOM 1662 N N . GLU A 1 212 ? -22.219 -18.160 27.740 1.00 84.25 212 GLU A N 1
ATOM 1663 C CA . GLU A 1 212 ? -23.617 -18.003 28.115 1.00 84.25 212 GLU A CA 1
ATOM 1664 C C . GLU A 1 212 ? -23.956 -16.510 28.201 1.00 84.25 212 GLU A C 1
ATOM 1666 O O . GLU A 1 212 ? -23.154 -15.708 28.700 1.00 84.25 212 GLU A O 1
ATOM 1671 N N . PRO A 1 213 ? -25.095 -16.094 27.625 1.00 87.81 213 PRO A N 1
ATOM 1672 C CA . PRO A 1 213 ? -25.451 -14.690 27.582 1.00 87.81 213 PRO A CA 1
ATOM 1673 C C . PRO A 1 213 ? -25.687 -14.170 29.002 1.00 87.81 213 PRO A C 1
ATOM 1675 O O . PRO A 1 213 ? -26.443 -14.746 29.776 1.00 87.81 213 PRO A O 1
ATOM 1678 N N . SER A 1 214 ? -25.071 -13.031 29.322 1.00 92.38 214 SER A N 1
ATOM 1679 C CA . SER A 1 214 ? -25.374 -12.280 30.546 1.00 92.38 214 SER A CA 1
ATOM 1680 C C . SER A 1 214 ? -26.884 -11.979 30.642 1.00 92.38 214 SER A C 1
ATOM 1682 O O . SER A 1 214 ? -27.503 -11.749 29.598 1.00 92.38 214 SER A O 1
ATOM 1684 N N . PRO A 1 215 ? -27.477 -11.868 31.849 1.00 93.31 215 PRO A N 1
ATOM 1685 C CA . PRO A 1 215 ? -28.893 -11.520 32.017 1.00 93.31 215 PRO A CA 1
ATOM 1686 C C . PRO A 1 215 ? -29.324 -10.265 31.243 1.00 93.31 215 PRO A C 1
ATOM 1688 O O . PRO A 1 215 ? -30.379 -10.243 30.614 1.00 93.31 215 PRO A O 1
ATOM 1691 N N . TYR A 1 216 ? -28.462 -9.242 31.184 1.00 93.88 216 TYR A N 1
ATOM 1692 C CA . TYR A 1 216 ? -28.724 -8.048 30.375 1.00 93.88 216 TYR A CA 1
ATOM 1693 C C . TYR A 1 216 ? -28.747 -8.349 28.868 1.00 93.88 216 TYR A C 1
ATOM 1695 O O . TYR A 1 216 ? -29.528 -7.762 28.129 1.00 93.88 216 TYR A O 1
ATOM 1703 N N . ALA A 1 217 ? -27.912 -9.272 28.386 1.00 94.06 217 ALA A N 1
ATOM 1704 C CA . ALA A 1 217 ? -27.881 -9.652 26.975 1.00 94.06 217 ALA A CA 1
ATOM 1705 C C . ALA A 1 217 ? -29.141 -10.427 26.554 1.00 94.06 217 ALA A C 1
ATOM 1707 O O . ALA A 1 217 ? -29.616 -10.239 25.433 1.00 94.06 217 ALA A O 1
ATOM 1708 N N . VAL A 1 218 ? -29.698 -11.251 27.449 1.00 95.12 218 VAL A N 1
ATOM 1709 C CA . VAL A 1 218 ? -31.001 -11.908 27.245 1.00 95.12 218 VAL A CA 1
ATOM 1710 C C . VAL A 1 218 ? -32.107 -10.856 27.165 1.00 95.12 218 VAL A C 1
ATOM 1712 O O . VAL A 1 218 ? -32.826 -10.798 26.170 1.00 95.12 218 VAL A O 1
ATOM 1715 N N . PHE A 1 219 ? -32.140 -9.930 28.125 1.00 95.25 219 PHE A N 1
ATOM 1716 C CA . PHE A 1 219 ? -33.101 -8.828 28.147 1.00 95.25 219 PHE A CA 1
ATOM 1717 C C . PHE A 1 219 ? -33.035 -7.946 26.890 1.00 95.25 219 PHE A C 1
ATOM 1719 O O . PHE A 1 219 ? -34.052 -7.631 26.274 1.00 95.25 219 PHE A O 1
ATOM 1726 N N . VAL A 1 220 ? -31.829 -7.578 26.447 1.00 95.81 220 VAL A N 1
ATOM 1727 C CA . VAL A 1 220 ? -31.640 -6.804 25.212 1.00 95.81 220 VAL A CA 1
ATOM 1728 C C . VAL A 1 220 ? -32.166 -7.569 23.999 1.00 95.81 220 VAL A C 1
ATOM 1730 O O . VAL A 1 220 ? -32.772 -6.959 23.120 1.00 95.81 220 VAL A O 1
ATOM 1733 N N . LYS A 1 221 ? -31.964 -8.889 23.933 1.00 95.50 221 LYS A N 1
ATOM 1734 C CA . LYS A 1 221 ? -32.447 -9.722 22.825 1.00 95.50 221 LYS A CA 1
ATOM 1735 C C . LYS A 1 221 ? -33.977 -9.731 22.744 1.00 95.50 221 LYS A C 1
ATOM 1737 O O . LYS A 1 221 ? -34.509 -9.660 21.640 1.00 95.50 221 LYS A O 1
ATOM 1742 N N . GLU A 1 222 ? -34.660 -9.772 23.882 1.00 95.19 222 GLU A N 1
ATOM 1743 C CA . GLU A 1 222 ? -36.127 -9.754 23.967 1.00 95.19 222 GLU A CA 1
ATOM 1744 C C . GLU A 1 222 ? -36.725 -8.374 23.679 1.00 95.19 222 GLU A C 1
ATOM 1746 O O . GLU A 1 222 ? -37.757 -8.262 23.022 1.00 95.19 222 GLU A O 1
ATOM 1751 N N . GLN A 1 223 ? -36.065 -7.308 24.136 1.00 95.06 223 GLN A N 1
ATOM 1752 C CA . GLN A 1 223 ? -36.571 -5.942 23.996 1.00 95.06 223 GLN A CA 1
ATOM 1753 C C . GLN A 1 223 ? -36.222 -5.297 22.645 1.00 95.06 223 GLN A C 1
ATOM 1755 O O . GLN A 1 223 ? -36.916 -4.386 22.201 1.00 95.06 223 GLN A O 1
ATOM 1760 N N . MET A 1 224 ? -35.177 -5.762 21.953 1.00 92.94 224 MET A N 1
ATOM 1761 C CA . MET A 1 224 ? -34.741 -5.211 20.658 1.00 92.94 224 MET A CA 1
ATOM 1762 C C . MET A 1 224 ? -35.830 -5.189 19.568 1.00 92.94 224 MET A C 1
ATOM 1764 O O . MET A 1 224 ? -35.937 -4.162 18.892 1.00 92.94 224 MET A O 1
ATOM 1768 N N . PRO A 1 225 ? -36.645 -6.245 19.377 1.00 94.06 225 PRO A N 1
ATOM 1769 C CA . PRO A 1 225 ? -37.747 -6.233 18.412 1.00 94.06 225 PRO A CA 1
ATOM 1770 C C . PRO A 1 225 ? -38.858 -5.230 18.751 1.00 94.06 225 PRO A C 1
ATOM 1772 O O . PRO A 1 225 ? -39.521 -4.736 17.843 1.00 94.06 225 PRO A O 1
ATOM 1775 N N . GLN A 1 226 ? -39.046 -4.905 20.036 1.00 92.38 226 GLN A N 1
ATOM 1776 C CA . GLN A 1 226 ? -40.105 -3.998 20.494 1.00 92.38 226 GLN A CA 1
ATOM 1777 C C . GLN A 1 226 ? -39.810 -2.530 20.169 1.00 92.38 226 GLN A C 1
ATOM 1779 O O . GLN A 1 226 ? -40.724 -1.724 20.070 1.00 92.38 226 GLN A O 1
ATOM 1784 N N . VAL A 1 227 ? -38.535 -2.179 19.989 1.00 92.00 227 VAL A N 1
ATOM 1785 C CA . VAL A 1 227 ? -38.088 -0.818 19.650 1.00 92.00 227 VAL A CA 1
ATOM 1786 C C . VAL A 1 227 ? -37.592 -0.726 18.204 1.00 92.00 227 VAL A C 1
ATOM 1788 O O . VAL A 1 227 ? -36.714 0.075 17.896 1.00 92.00 227 VAL A O 1
ATOM 1791 N N . LYS A 1 228 ? -38.114 -1.564 17.298 1.00 91.44 228 LYS A N 1
ATOM 1792 C CA . LYS A 1 228 ? -37.632 -1.684 15.907 1.00 91.44 228 LYS A CA 1
ATOM 1793 C C . LYS A 1 228 ? -37.666 -0.375 15.109 1.00 91.44 228 LYS A C 1
ATOM 1795 O O . LYS A 1 228 ? -36.844 -0.222 14.209 1.00 91.44 228 LYS A O 1
ATOM 1800 N N . ASP A 1 229 ? -38.550 0.547 15.481 1.00 92.94 229 ASP A N 1
ATOM 1801 C CA . ASP A 1 229 ? -38.785 1.807 14.771 1.00 92.94 229 ASP A CA 1
ATOM 1802 C C . ASP A 1 229 ? -37.661 2.835 14.991 1.00 92.94 229 ASP A C 1
ATOM 1804 O O . ASP A 1 229 ? -37.534 3.796 14.235 1.00 92.94 229 ASP A O 1
ATOM 1808 N N . LEU A 1 230 ? -36.798 2.618 15.992 1.00 91.94 230 LEU A N 1
ATOM 1809 C CA . LEU A 1 230 ? -35.670 3.497 16.290 1.00 91.94 230 LEU A CA 1
ATOM 1810 C C . LEU A 1 230 ? -34.350 2.984 15.680 1.00 91.94 230 LEU A C 1
ATOM 1812 O O . LEU A 1 230 ? -34.112 1.773 15.574 1.00 91.94 230 LEU A O 1
ATOM 1816 N N . PRO A 1 231 ? -33.403 3.882 15.359 1.00 94.75 231 PRO A N 1
ATOM 1817 C CA . PRO A 1 231 ? -32.032 3.512 15.029 1.00 94.75 231 PRO A CA 1
ATOM 1818 C C . PRO A 1 231 ? -31.359 2.689 16.140 1.00 94.75 231 PRO A C 1
ATOM 1820 O O . PRO A 1 231 ? -31.529 2.954 17.328 1.00 94.75 231 PRO A O 1
ATOM 1823 N N . ILE A 1 232 ? -30.498 1.731 15.767 1.00 93.12 232 ILE A N 1
ATOM 1824 C CA . ILE A 1 232 ? -29.876 0.737 16.675 1.00 93.12 232 ILE A CA 1
ATOM 1825 C C . ILE A 1 232 ? -29.291 1.346 17.962 1.00 93.12 232 ILE A C 1
ATOM 1827 O O . ILE A 1 232 ? -29.420 0.770 19.043 1.00 93.12 232 ILE A O 1
ATOM 1831 N N . LYS A 1 233 ? -28.645 2.513 17.853 1.00 94.19 233 L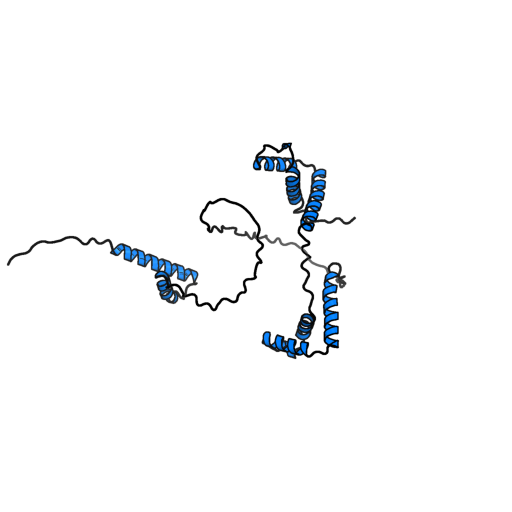YS A N 1
ATOM 1832 C CA . LYS A 1 233 ? -28.033 3.209 18.994 1.00 94.19 233 LYS A CA 1
ATOM 1833 C C . LYS A 1 233 ? -29.070 3.736 19.985 1.00 94.19 233 LYS A C 1
ATOM 1835 O O . LYS A 1 233 ? -28.823 3.699 21.183 1.00 94.19 233 LYS A O 1
ATOM 1840 N N . GLU A 1 234 ? -30.204 4.216 19.494 1.00 95.00 234 GLU A N 1
ATOM 1841 C CA . GLU A 1 234 ? -31.297 4.741 20.314 1.00 95.00 234 GLU A CA 1
ATOM 1842 C C . GLU A 1 234 ? -32.088 3.604 20.949 1.00 95.00 234 GLU A C 1
ATOM 1844 O O . GLU A 1 234 ? -32.339 3.643 22.150 1.00 95.00 234 GLU A O 1
ATOM 1849 N N . ARG A 1 235 ? -32.318 2.515 20.204 1.00 95.75 235 ARG A N 1
ATOM 1850 C CA . ARG A 1 235 ? -32.868 1.268 20.759 1.00 95.75 235 ARG A CA 1
ATOM 1851 C C . ARG A 1 235 ? -32.090 0.802 21.982 1.00 95.75 235 ARG A C 1
ATOM 1853 O O . ARG A 1 235 ? -32.674 0.464 23.002 1.00 95.75 235 ARG A O 1
ATOM 1860 N N . MET A 1 236 ? -30.759 0.811 21.893 1.00 95.88 236 MET A N 1
ATOM 1861 C CA . MET A 1 236 ? -29.907 0.381 23.000 1.00 95.88 236 MET A CA 1
ATOM 1862 C C . MET A 1 236 ? -30.014 1.305 24.220 1.00 95.88 236 MET A C 1
ATOM 1864 O O . MET A 1 236 ? -29.942 0.819 25.343 1.00 95.88 236 MET A O 1
ATOM 1868 N N . LYS A 1 237 ? -30.205 2.617 24.022 1.00 96.00 237 LYS A N 1
ATOM 1869 C CA . LYS A 1 237 ? -30.406 3.570 25.126 1.00 96.00 237 LYS A CA 1
ATOM 1870 C C . LYS A 1 237 ? -31.727 3.320 25.844 1.00 96.00 237 LYS A C 1
ATOM 1872 O O . LYS A 1 237 ? -31.715 3.151 27.056 1.00 96.00 237 LYS A O 1
ATOM 1877 N N . VAL A 1 238 ? -32.820 3.198 25.090 1.00 95.44 238 VAL A N 1
ATOM 1878 C CA . VAL A 1 238 ? -34.157 2.926 25.643 1.00 95.44 238 VAL A CA 1
ATOM 1879 C C . VAL A 1 238 ? -34.163 1.615 26.431 1.00 95.44 238 VAL A C 1
ATOM 1881 O O . VAL A 1 238 ? -34.696 1.546 27.534 1.00 95.44 238 VAL A O 1
ATOM 1884 N N . ILE A 1 239 ? -33.520 0.569 25.906 1.00 95.88 239 ILE A N 1
ATOM 1885 C CA . ILE A 1 239 ? -33.408 -0.715 26.608 1.00 95.88 239 ILE A CA 1
ATOM 1886 C C . ILE A 1 239 ? -32.530 -0.596 27.860 1.00 95.88 239 ILE A C 1
ATOM 1888 O O . ILE A 1 239 ? -32.876 -1.155 28.898 1.00 95.88 239 ILE A O 1
ATOM 1892 N N . ALA A 1 240 ? -31.420 0.144 27.801 1.00 95.44 240 ALA A N 1
ATOM 1893 C CA . ALA A 1 240 ? -30.567 0.362 28.967 1.00 95.44 240 ALA A CA 1
ATOM 1894 C C . ALA A 1 240 ? -31.299 1.123 30.084 1.00 95.44 240 ALA A C 1
ATOM 1896 O O . ALA A 1 240 ? -31.137 0.786 31.254 1.00 95.44 240 ALA A O 1
ATOM 1897 N N . GLU A 1 241 ? -32.111 2.121 29.734 1.00 95.69 241 GLU A N 1
ATOM 1898 C CA . GLU A 1 241 ? -32.960 2.856 30.676 1.00 95.69 241 GLU A CA 1
ATOM 1899 C C . GLU A 1 241 ? -34.015 1.938 31.298 1.00 95.69 241 GLU A C 1
ATOM 1901 O O . GLU A 1 241 ? -34.073 1.834 32.522 1.00 95.69 241 GLU A O 1
ATOM 1906 N N . LYS A 1 242 ? -34.751 1.167 30.482 1.00 94.25 242 LYS A N 1
ATOM 1907 C CA . LYS A 1 242 ? -35.715 0.166 30.974 1.00 94.25 242 LYS A CA 1
ATOM 1908 C C . LYS A 1 242 ? -35.074 -0.840 31.938 1.00 94.25 242 LYS A C 1
ATOM 1910 O O . LYS A 1 242 ? -35.652 -1.149 32.978 1.00 94.25 242 LYS A O 1
ATOM 1915 N N . TRP A 1 243 ? -33.874 -1.331 31.622 1.00 94.81 243 TRP A N 1
ATOM 1916 C CA . TRP A 1 243 ? -33.144 -2.268 32.481 1.00 94.81 243 TRP A CA 1
ATOM 1917 C C . TRP A 1 243 ? -32.749 -1.653 33.828 1.00 94.81 243 TRP A C 1
ATOM 1919 O O . TRP A 1 243 ? -32.867 -2.306 34.864 1.00 94.81 243 TRP A O 1
ATOM 1929 N N . LYS A 1 244 ? -32.294 -0.394 33.829 1.00 94.25 244 LYS A N 1
ATOM 1930 C CA . LYS A 1 244 ? -31.959 0.332 35.063 1.00 94.25 244 LYS A CA 1
ATOM 1931 C C . LYS A 1 244 ? -33.191 0.545 35.937 1.00 94.25 244 LYS A C 1
ATOM 1933 O O . LYS A 1 244 ? -33.144 0.208 37.114 1.00 94.25 244 LYS A O 1
ATOM 1938 N N . SER A 1 245 ? -34.304 0.989 35.352 1.00 91.56 245 SER A N 1
ATOM 1939 C CA . SER A 1 245 ? -35.557 1.182 36.089 1.00 91.56 245 SER A CA 1
ATOM 1940 C C . SER A 1 245 ? -36.099 -0.118 36.686 1.00 91.56 245 SER A C 1
ATOM 1942 O O . SER A 1 245 ? -36.679 -0.096 37.766 1.00 91.56 245 SER A O 1
ATOM 1944 N N . MET A 1 246 ? -35.906 -1.260 36.016 1.00 86.81 246 MET A N 1
ATOM 1945 C CA . MET A 1 246 ? -36.271 -2.567 36.572 1.00 86.81 246 MET A CA 1
ATOM 1946 C C . MET A 1 246 ? -35.418 -2.912 37.797 1.00 86.81 246 MET A C 1
ATOM 1948 O O . MET A 1 246 ? -35.954 -3.343 38.812 1.00 86.81 246 MET A O 1
ATOM 1952 N N . LYS A 1 247 ? -34.102 -2.676 37.731 1.00 88.31 247 LYS A N 1
ATOM 1953 C CA . LYS A 1 247 ? -33.201 -2.917 38.864 1.00 88.31 247 LYS A CA 1
ATOM 1954 C C . LYS A 1 247 ? -33.521 -2.034 40.065 1.00 88.31 247 LYS A C 1
ATOM 1956 O O . LYS A 1 247 ? -33.607 -2.547 41.169 1.00 88.31 247 LYS A O 1
ATOM 1961 N N . GLU A 1 248 ? -33.752 -0.744 39.846 1.00 78.69 248 GLU A N 1
ATOM 1962 C CA . GLU A 1 248 ? -34.079 0.202 40.921 1.00 78.69 248 GLU A CA 1
ATOM 1963 C C . GLU A 1 248 ? -35.402 -0.141 41.619 1.00 78.69 248 GLU A C 1
ATOM 1965 O O . GLU A 1 248 ? -35.511 0.002 42.833 1.00 78.69 248 GLU A O 1
ATOM 1970 N N . LYS A 1 249 ? -36.396 -0.644 40.874 1.00 70.38 249 LYS A N 1
ATOM 1971 C CA . LYS A 1 249 ? -37.671 -1.099 41.448 1.00 70.38 249 LYS A CA 1
ATOM 1972 C C . LYS A 1 249 ? -37.524 -2.374 42.273 1.00 70.38 249 LYS A C 1
ATOM 1974 O O . LYS A 1 249 ? -38.155 -2.470 43.316 1.00 70.38 249 LYS A O 1
ATOM 1979 N N . VAL A 1 250 ? -36.688 -3.319 41.843 1.00 70.81 250 VAL A N 1
ATOM 1980 C CA . VAL A 1 250 ? -36.408 -4.539 42.620 1.00 70.81 250 VAL A CA 1
ATOM 1981 C C . VAL A 1 250 ? -35.687 -4.194 43.926 1.00 70.81 250 VAL A C 1
ATOM 1983 O O . VAL A 1 250 ? -36.048 -4.722 44.968 1.00 70.81 250 VAL A O 1
ATOM 1986 N N . THR A 1 251 ? -34.750 -3.244 43.906 1.00 58.97 251 THR A N 1
ATOM 1987 C CA . THR A 1 251 ? -34.029 -2.813 45.116 1.00 58.97 251 THR A CA 1
ATOM 1988 C C . THR A 1 251 ? -34.911 -2.034 46.102 1.00 58.97 251 THR A C 1
ATOM 1990 O O . THR A 1 251 ? -34.667 -2.083 47.297 1.00 58.97 251 THR A O 1
ATOM 1993 N N . LYS A 1 252 ? -35.963 -1.345 45.638 1.00 56.59 252 LYS A N 1
ATOM 1994 C CA . LYS A 1 252 ? -36.875 -0.580 46.511 1.00 56.59 252 LYS A CA 1
ATOM 1995 C C . LYS A 1 252 ? -37.969 -1.406 47.196 1.00 56.59 252 LYS A C 1
ATOM 1997 O O . LYS A 1 252 ? -38.617 -0.893 48.098 1.00 56.59 252 LYS A O 1
ATOM 2002 N N . VAL A 1 253 ? -38.209 -2.641 46.759 1.00 53.84 253 VAL A N 1
ATOM 2003 C CA . VAL A 1 253 ? -39.221 -3.535 47.359 1.00 53.84 253 VAL A CA 1
ATOM 2004 C C . VAL A 1 253 ? -38.615 -4.409 48.471 1.00 53.84 253 VAL A C 1
ATOM 2006 O O . VAL A 1 253 ? -39.347 -4.985 49.263 1.00 53.84 253 VAL A O 1
ATOM 2009 N N . GLU A 1 254 ? -37.287 -4.448 48.598 1.00 53.34 254 GLU A N 1
ATOM 2010 C CA . GLU A 1 254 ? -36.575 -5.219 49.631 1.00 53.34 254 GLU A CA 1
ATOM 2011 C C . GLU A 1 254 ? -36.391 -4.450 50.965 1.00 53.34 254 GLU A C 1
ATOM 2013 O O . GLU A 1 254 ? -35.801 -4.975 51.901 1.00 53.34 254 GLU A O 1
ATOM 2018 N N . GLU A 1 255 ? -36.926 -3.225 51.086 1.00 52.19 255 GLU A N 1
ATOM 2019 C CA . GLU A 1 255 ? -36.858 -2.374 52.295 1.00 52.19 255 GLU A CA 1
ATOM 2020 C C . GLU A 1 255 ? -38.224 -2.186 52.999 1.00 52.19 255 GLU A C 1
ATOM 2022 O O . GLU A 1 255 ? -38.504 -1.131 53.566 1.00 52.19 255 GLU A O 1
ATOM 2027 N N . THR A 1 256 ? -39.102 -3.195 52.998 1.00 46.03 256 THR A N 1
ATOM 2028 C CA . THR A 1 256 ? -40.205 -3.253 53.980 1.00 46.03 256 THR A CA 1
ATOM 2029 C C . THR A 1 256 ? -39.821 -4.201 55.120 1.00 46.03 256 THR A C 1
ATOM 2031 O O . THR A 1 256 ? -39.632 -5.390 54.849 1.00 46.03 256 THR A O 1
ATOM 2034 N N . PRO A 1 257 ? -39.691 -3.722 56.374 1.00 50.53 257 PRO A N 1
ATOM 2035 C CA . PRO A 1 257 ? -39.278 -4.551 57.496 1.00 50.53 257 PRO A CA 1
ATOM 2036 C C . PRO A 1 257 ? -40.411 -5.501 57.890 1.00 50.53 257 PRO A C 1
ATOM 2038 O O . PRO A 1 257 ? -41.505 -5.082 58.267 1.00 50.53 257 PRO A O 1
ATOM 2041 N N . VAL A 1 258 ? -40.123 -6.795 57.805 1.00 52.84 258 VAL A N 1
ATOM 2042 C CA . VAL A 1 258 ? -40.807 -7.829 58.576 1.00 52.84 258 VAL A CA 1
ATOM 2043 C C . VAL A 1 258 ? -40.285 -7.694 60.003 1.00 52.84 258 VAL A C 1
ATOM 2045 O O . VAL A 1 258 ? -39.111 -7.959 60.220 1.00 52.84 258 VAL A O 1
ATOM 2048 N N . ASP A 1 259 ? -41.111 -7.175 60.915 1.00 44.50 259 ASP A N 1
ATOM 2049 C CA . ASP A 1 259 ? -41.218 -7.634 62.310 1.00 44.50 259 ASP A CA 1
ATOM 2050 C C . ASP A 1 259 ? -42.209 -6.765 63.107 1.00 44.50 259 ASP A C 1
ATOM 2052 O O . ASP A 1 259 ? -41.936 -5.624 63.478 1.00 44.50 259 ASP A O 1
ATOM 2056 N N . THR A 1 260 ? -43.368 -7.334 63.445 1.00 43.38 260 THR A N 1
ATOM 2057 C CA . THR A 1 260 ? -43.888 -7.233 64.817 1.00 43.38 260 THR A CA 1
ATOM 2058 C C . THR A 1 260 ? -44.766 -8.440 65.127 1.00 43.38 260 THR A C 1
ATOM 2060 O O . THR A 1 260 ? -45.712 -8.775 64.418 1.00 43.38 260 THR A O 1
ATOM 2063 N N . VAL A 1 261 ? -44.355 -9.116 66.190 1.00 49.00 261 VAL A N 1
ATOM 2064 C CA . VAL A 1 261 ? -44.806 -10.393 66.731 1.00 49.00 261 VAL A CA 1
ATOM 2065 C C . VAL A 1 261 ? -45.829 -10.115 67.845 1.00 49.00 261 VAL A C 1
ATOM 2067 O O . VAL A 1 261 ? -45.569 -9.259 68.679 1.00 49.00 261 VAL A O 1
ATOM 2070 N N . VAL A 1 262 ? -46.931 -10.884 67.857 1.00 46.41 262 VAL A N 1
ATOM 2071 C CA . VAL A 1 262 ? -47.757 -11.326 69.016 1.00 46.41 262 VAL A CA 1
ATOM 2072 C C . VAL A 1 262 ? -48.471 -10.271 69.882 1.00 46.41 262 VAL A C 1
ATOM 2074 O O . VAL A 1 262 ? -47.826 -9.483 70.557 1.00 46.41 262 VAL A O 1
ATOM 2077 N N . ALA A 1 263 ? -49.806 -10.395 69.994 1.00 42.94 263 ALA A N 1
ATOM 2078 C CA . ALA A 1 263 ? -50.519 -10.582 71.274 1.00 42.94 263 ALA A CA 1
ATOM 2079 C C . ALA A 1 263 ? -52.054 -10.697 71.091 1.00 42.94 263 ALA A C 1
ATOM 2081 O O . ALA A 1 263 ? -52.686 -9.842 70.483 1.00 42.94 263 ALA A O 1
ATOM 2082 N N . GLU A 1 264 ? -52.617 -11.746 71.704 1.00 45.91 264 GLU A N 1
ATOM 2083 C CA . GLU A 1 264 ? -53.801 -11.662 72.579 1.00 45.91 264 GLU A CA 1
ATOM 2084 C C . GLU A 1 264 ? -55.211 -11.511 71.964 1.00 45.91 264 GLU A C 1
ATOM 2086 O O . GLU A 1 264 ? -55.680 -10.422 71.642 1.00 45.91 264 GLU A O 1
ATOM 2091 N N . LYS A 1 265 ? -55.963 -12.626 71.966 1.00 41.66 265 LYS A N 1
ATOM 2092 C CA . LYS A 1 265 ? -57.315 -12.638 72.554 1.00 41.66 265 LYS A CA 1
ATOM 2093 C C . LYS A 1 265 ? -57.795 -14.049 72.912 1.00 41.66 265 LYS A C 1
ATOM 2095 O O . LYS A 1 265 ? -58.083 -14.864 72.038 1.00 41.66 265 LYS A O 1
ATOM 2100 N N . GLN A 1 266 ? -57.869 -14.299 74.218 1.00 48.81 266 GLN A N 1
ATOM 2101 C CA . GLN A 1 266 ? -58.783 -15.257 74.842 1.00 48.81 266 GLN A CA 1
ATOM 2102 C C . GLN A 1 266 ? -60.181 -14.626 75.017 1.00 48.81 266 GLN A C 1
ATOM 2104 O O . GLN A 1 266 ? -60.301 -13.402 75.025 1.00 48.81 266 GLN A O 1
ATOM 2109 N N . GLU A 1 267 ? -61.173 -15.506 75.218 1.00 44.75 267 GLU A N 1
ATOM 2110 C CA . GLU A 1 267 ? -62.584 -15.289 75.615 1.00 44.75 267 GLU A CA 1
ATOM 2111 C C . GLU A 1 267 ? -63.489 -14.593 74.575 1.00 44.75 267 GLU A C 1
ATOM 2113 O O . GLU A 1 267 ? -63.174 -13.532 74.043 1.00 44.75 267 GLU A O 1
ATOM 2118 N N . LYS A 1 268 ? -64.645 -15.156 74.205 1.00 44.75 268 LYS A N 1
ATOM 2119 C CA . LYS A 1 268 ? -65.685 -15.799 75.026 1.00 44.75 268 LYS A CA 1
ATOM 2120 C C . LYS A 1 268 ? -66.443 -16.880 74.255 1.00 44.75 268 LYS A C 1
ATOM 2122 O O . LYS A 1 268 ? -66.589 -16.707 73.025 1.00 44.75 268 LYS A O 1
#

Secondary structure (DSSP, 8-state):
-------HHHHHHHHHHHHHHHGGG-GGGTTS-HHHHHHHHHHHHHH--HHHHHHHHHHHHHHHHHHHHHS-------PPPPPHHHHHHHHGGG-HHHHT---HHHHHHHHHHHHHHS-HHHHHHHHHHHHHHHHHHHHTTS-----PPP--------------------------------------------------S--------PPPPPHHHHHHHHHGGGGTTS-HHHHHHHHHHHHHHHHHHHHHHS-S------------

InterPro domains:
  IPR009071 High mobility group box domain [PS50118] (209-268)
  IPR036910 High mobility group box domain superfamily [G3DSA:1.10.30.10] (190-253)
  IPR036910 High mobility group box domain superfamily [SSF47095] (196-249)
  IPR052695 Kinetoplast-associated DNA-binding [PTHR37564] (78-254)

Foldseek 3Di:
DDDPPDPPPCLLVLLLVVLLVVCPPPPVCPPPDPVVSNVVSVVVSVPDDPVRSVVSSVVSVVVVVVVCVVPPPPPPPLPDQQALLNQQLVVCCPPCVLVVPPDPVVSVVVSVVVLVVDDPVVSVVSRVVSNVVSVVVVVVPDDPPDPDDDDDDDDDDDDDDDDDDDDPDDDDDDDDDDDDDDDDDDDDDDDDDDDPDDDDPPPPPDPPPPPDDDPLRVQLVVQQVVPVVDDPVVSVVVSVVVVVVVVVVVVVVVPDDDDDDDDDDDDD

Mean predicted aligned error: 21.54 Å

Solvent-accessible surface area (backbone atoms only — not comparable to full-atom values): 17752 Å² total; per-residue (Å²): 135,87,82,82,78,68,73,76,90,48,46,66,62,46,22,54,52,41,50,54,59,68,53,66,79,41,72,91,52,62,95,55,53,73,70,56,44,54,52,51,53,52,50,53,64,69,68,51,51,73,67,57,49,50,54,39,32,54,52,27,50,54,52,50,51,52,51,59,58,67,42,70,77,74,64,74,77,72,74,76,70,50,43,40,65,58,51,51,55,58,64,45,56,77,38,65,90,49,54,67,46,83,51,66,68,61,36,49,53,52,49,52,52,53,59,72,69,50,55,67,70,59,51,52,54,38,37,53,54,20,49,52,59,41,50,52,54,71,61,59,76,58,81,78,81,74,80,74,78,86,78,8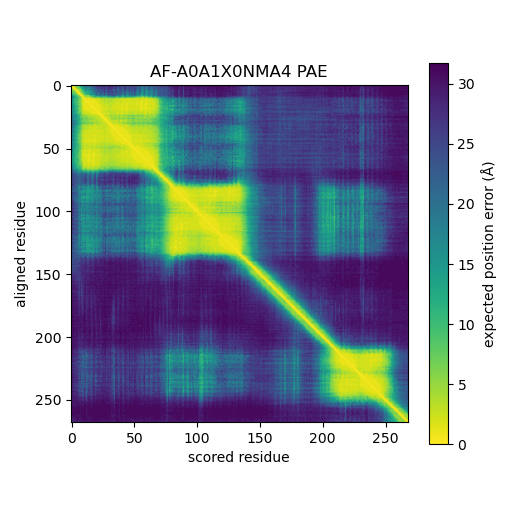2,86,80,83,90,82,88,83,92,78,92,78,84,82,81,81,82,78,81,86,84,73,87,89,83,81,90,85,82,82,90,80,92,83,86,83,88,88,84,91,77,92,77,83,84,73,82,82,75,96,79,80,90,82,73,85,66,80,74,73,81,73,52,74,67,54,52,51,47,65,68,49,50,72,80,39,62,93,46,60,73,74,55,35,52,49,57,51,52,51,53,53,49,55,51,51,54,54,58,63,63,66,74,74,69,85,90,82,87,82,89,82,91,84,81,87,134

Sequence (268 aa):
MLHITLPLCNARKLALRFFREEQRNNSSLHGLSAAQKSKIIKKMFRQLGASDMDALKRRAAAWEATRLGHSAPVEPKRRREVTPYELFFKEQQSNPSIASIQSPSVRERKLFAIFNSLPESTRAALEQRARERSEGITLSGGSSALVKPPLLAKTTRKPKTKKVVVKKRTSSSQAKGSSKIKAKSKGVTTKKISIKKKKDNSEKKKTSKKQEPSPYAVFVKEQMPQVKDLPIKERMKVIAEKWKSMKEKVTKVEETPVDTVVAEKQEK

Organism: NCBI:txid67003

pLDDT: mean 71.39, std 24.92, range [28.19, 97.62]

Radius of gyration: 37.34 Å; Cα contacts (8 Å, |Δi|>4): 70; chains: 1; bounding box: 97×64×106 Å